Protein AF-A0A7S0MWR4-F1 (afdb_monomer)

pLDDT: mean 73.79, 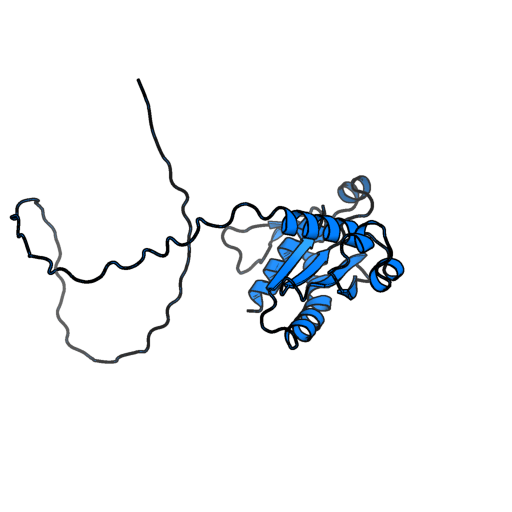std 26.77, range [24.2, 98.56]

InterPro domains:
  IPR002921 Fungal lipase-type domain [PF01764] (129-216)
  IPR029058 Alpha/Beta hydrolase fold [G3DSA:3.40.50.1820] (62-217)
  IPR029058 Alpha/Beta hydrolase fold [SSF53474] (62-215)
  IPR051299 Alpha/beta hydrolase lipase/esterase [PTHR46640] (68-217)

Foldseek 3Di:
DDDDDDDDDDDDDDDDDDDDDDDDDDDDDDDDDDDDDDDDDDDDDDDDDDDDDDPPPPVPPDDDDPDPVVVVLQVLQQVCQQDDPVCQQVLPDPSSVVVVQKDWDDKDAQPPLRWIWTWIDRVVQLAIEIETHDDPDPVVCVVPFQQDWDFLDPPDDPPRDTDRPSLLVSLVSVLVVCVVVVVVVCVVRVRHYYHFHHPDSRRSSSVSNVVVVVVVD

Secondary structure (DSSP, 8-state):
-----------------------------------------------PPPP--------PPPS----HHHHHHHHHHHHHTTS-HHHHHTT-STTTGGGTT-EEEEEEE-TTT--EEEEEEETTTTEEEEEE---S-HHHHHHHS---EEES-TTT-TT--EEEHHHHHHHHHHHHHHHHHHHHHHHT-TTPEEEEEESTHHHHHHHHHHHHHHH--

Mean predicted aligned error: 15.45 Å

Structure (mmCIF, N/CA/C/O backbone):
data_AF-A0A7S0MWR4-F1
#
_entry.id   AF-A0A7S0MWR4-F1
#
loop_
_atom_site.group_PDB
_atom_site.id
_atom_site.type_symbol
_atom_site.label_atom_id
_atom_site.label_alt_id
_atom_site.label_comp_id
_atom_site.label_asym_id
_atom_site.label_entity_id
_atom_site.label_seq_id
_atom_site.pdbx_PDB_ins_code
_atom_site.Cartn_x
_atom_site.Cartn_y
_atom_site.Cartn_z
_atom_site.occupancy
_atom_site.B_iso_or_equiv
_atom_site.auth_seq_id
_atom_site.auth_comp_id
_atom_site.auth_asym_id
_atom_site.auth_atom_id
_atom_site.pdbx_PDB_model_num
ATOM 1 N N . MET A 1 1 ? -6.848 50.640 -12.598 1.00 38.19 1 MET A N 1
ATOM 2 C CA . MET A 1 1 ? -7.366 49.863 -13.743 1.00 38.19 1 MET A CA 1
ATOM 3 C C . MET A 1 1 ? -7.236 48.383 -13.418 1.00 38.19 1 MET A C 1
ATOM 5 O O . MET A 1 1 ? -6.107 47.946 -13.236 1.00 38.19 1 MET A O 1
ATOM 9 N N . PRO A 1 2 ? -8.342 47.640 -13.260 1.00 38.41 2 PRO A N 1
ATOM 10 C CA . PRO A 1 2 ? -8.316 46.192 -13.095 1.00 38.41 2 PRO A CA 1
ATOM 11 C C . PRO A 1 2 ? -8.453 45.498 -14.461 1.00 38.41 2 PRO A C 1
ATOM 13 O O . PRO A 1 2 ? -9.210 45.964 -15.312 1.00 38.41 2 PRO A O 1
ATOM 16 N N . LEU A 1 3 ? -7.768 44.371 -14.659 1.00 33.72 3 LEU A N 1
ATOM 17 C CA . LEU A 1 3 ? -8.111 43.402 -15.701 1.00 33.72 3 LEU A CA 1
ATOM 18 C C . LEU A 1 3 ? -8.331 42.036 -15.047 1.00 33.72 3 LEU A C 1
ATOM 20 O O . LEU A 1 3 ? -7.436 41.477 -14.418 1.00 33.72 3 LEU A O 1
ATOM 24 N N . ALA A 1 4 ? -9.556 41.544 -15.194 1.00 32.78 4 ALA A N 1
ATOM 25 C CA . ALA A 1 4 ? -9.974 40.177 -14.931 1.00 32.78 4 ALA A CA 1
ATOM 26 C C . ALA A 1 4 ? -9.820 39.325 -16.203 1.00 32.78 4 ALA A C 1
ATOM 28 O O . ALA A 1 4 ? -9.857 39.888 -17.293 1.00 32.78 4 ALA A O 1
ATOM 29 N N . MET A 1 5 ? -9.694 38.002 -16.029 1.00 32.91 5 MET A N 1
ATOM 30 C CA . MET A 1 5 ? -10.156 36.862 -16.865 1.00 32.91 5 MET A CA 1
ATOM 31 C C . MET A 1 5 ? -9.414 35.625 -16.301 1.00 32.91 5 MET A C 1
ATOM 33 O O . MET A 1 5 ? -8.196 35.566 -16.389 1.00 32.91 5 MET A O 1
ATOM 37 N N . ALA A 1 6 ? -9.982 34.707 -15.512 1.00 32.75 6 ALA A N 1
ATOM 38 C CA . ALA A 1 6 ? -11.118 33.804 -15.724 1.00 32.75 6 ALA A CA 1
ATOM 39 C C . ALA A 1 6 ? -10.950 32.876 -16.947 1.00 32.75 6 ALA A C 1
ATOM 41 O O . ALA A 1 6 ? -11.315 33.232 -18.062 1.00 32.75 6 ALA A O 1
ATOM 42 N N . GLY A 1 7 ? -10.458 31.655 -16.707 1.00 29.70 7 GLY A N 1
ATOM 43 C CA . GLY A 1 7 ? -10.471 30.525 -17.641 1.00 29.70 7 GLY A CA 1
ATOM 44 C C . GLY A 1 7 ? -10.681 29.229 -16.856 1.00 29.70 7 GLY A C 1
ATOM 45 O O . GLY A 1 7 ? -9.954 28.952 -15.910 1.00 29.70 7 GLY A O 1
ATOM 46 N N . ARG A 1 8 ? -11.758 28.514 -17.181 1.00 31.34 8 ARG A N 1
ATOM 47 C CA . ARG A 1 8 ? -12.419 27.477 -16.375 1.00 31.34 8 ARG A CA 1
ATOM 48 C C . ARG A 1 8 ? -11.743 26.108 -16.491 1.00 31.34 8 ARG A C 1
ATOM 50 O O . ARG A 1 8 ? -11.358 25.704 -17.583 1.00 31.34 8 ARG A O 1
ATOM 57 N N . ALA A 1 9 ? -11.720 25.375 -15.379 1.00 29.59 9 ALA A N 1
ATOM 58 C CA . ALA A 1 9 ? -11.478 23.938 -15.345 1.00 29.59 9 ALA A CA 1
ATOM 59 C C . ALA A 1 9 ? -12.667 23.185 -15.969 1.00 29.59 9 ALA A C 1
ATOM 61 O O . ALA A 1 9 ? -13.822 23.4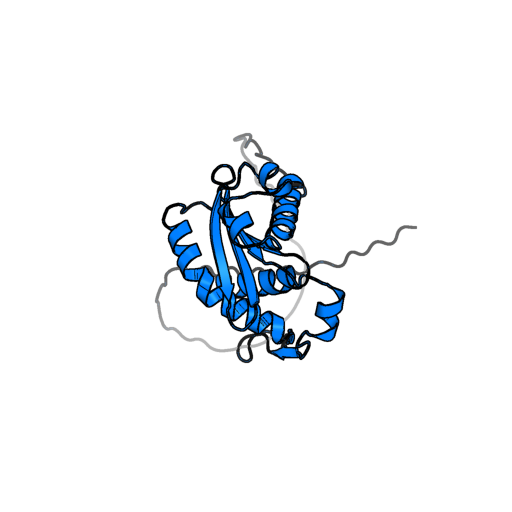56 -15.634 1.00 29.59 9 ALA A O 1
ATOM 62 N N . ALA A 1 10 ? -12.379 22.255 -16.877 1.00 29.16 10 ALA A N 1
ATOM 63 C CA . ALA A 1 10 ? -13.345 21.301 -17.400 1.00 29.16 10 ALA A CA 1
ATOM 64 C C . ALA A 1 10 ? -13.263 20.020 -16.563 1.00 29.16 10 ALA A C 1
ATOM 66 O O . ALA A 1 10 ? -12.306 19.260 -16.666 1.00 29.16 10 ALA A O 1
ATOM 67 N N . THR A 1 11 ? -14.263 19.790 -15.719 1.00 29.27 11 THR A N 1
ATOM 68 C CA . THR A 1 11 ? -14.534 18.488 -15.110 1.00 29.27 11 THR A CA 1
ATOM 69 C C . THR A 1 11 ? -15.420 17.693 -16.066 1.00 29.27 11 THR A C 1
ATOM 71 O O . THR A 1 11 ? -16.556 18.075 -16.340 1.00 29.27 11 THR A O 1
ATOM 74 N N . CYS A 1 12 ? -14.898 16.591 -16.603 1.00 24.20 12 CYS A N 1
ATOM 75 C CA . CYS A 1 12 ? -15.703 15.607 -17.316 1.00 24.20 12 CYS A CA 1
ATOM 76 C C . CYS A 1 12 ? -16.203 14.586 -16.287 1.00 24.20 12 CYS A C 1
ATOM 78 O O . CYS A 1 12 ? -15.448 13.724 -15.853 1.00 24.20 12 CYS A O 1
ATOM 80 N N . ALA A 1 13 ? -17.456 14.721 -15.856 1.00 28.80 13 ALA A N 1
ATOM 81 C CA . ALA A 1 13 ? -18.163 13.688 -15.109 1.00 28.80 13 ALA A CA 1
ATOM 82 C C . ALA A 1 13 ? -19.129 13.003 -16.081 1.00 28.80 13 ALA A C 1
ATOM 84 O O . ALA A 1 13 ? -20.136 13.589 -16.482 1.00 28.80 13 ALA A O 1
ATOM 85 N N . HIS A 1 14 ? -18.803 11.781 -16.501 1.00 28.00 14 HIS A N 1
ATOM 86 C CA . HIS A 1 14 ? -19.732 10.929 -17.236 1.00 28.00 14 HIS A CA 1
ATOM 87 C C . HIS A 1 14 ? -20.636 10.221 -16.223 1.00 28.00 14 HIS A C 1
ATOM 89 O O . HIS A 1 14 ? -20.240 9.253 -15.584 1.00 28.00 14 HIS A O 1
ATOM 95 N N . ALA A 1 15 ? -21.853 10.734 -16.052 1.00 30.00 15 ALA A N 1
ATOM 96 C CA . ALA A 1 15 ? -22.911 10.058 -15.316 1.00 30.00 15 ALA A CA 1
ATOM 97 C C . ALA A 1 15 ? -23.734 9.212 -16.298 1.00 30.00 15 ALA A C 1
ATOM 99 O O . ALA A 1 15 ? -24.506 9.754 -17.091 1.00 30.00 15 ALA A O 1
ATOM 100 N N . TYR A 1 16 ? -23.594 7.887 -16.243 1.00 25.83 16 TYR A N 1
ATOM 101 C CA . TYR A 1 16 ? -24.537 6.978 -16.890 1.00 25.83 16 TYR A CA 1
ATOM 102 C C . TYR A 1 16 ? -25.768 6.817 -15.994 1.00 25.83 16 TYR A C 1
ATOM 104 O O . TYR A 1 16 ? -25.690 6.285 -14.890 1.00 25.83 16 TYR A O 1
ATOM 112 N N . ARG A 1 17 ? -26.925 7.278 -16.478 1.00 28.59 17 ARG A N 1
ATOM 113 C CA . ARG A 1 17 ? -28.233 6.994 -15.880 1.00 28.59 17 ARG A CA 1
ATOM 114 C C . ARG A 1 17 ? -29.022 6.134 -16.861 1.00 28.59 17 ARG A C 1
ATOM 116 O O . ARG A 1 17 ? -29.520 6.640 -17.862 1.00 28.59 17 ARG A O 1
ATOM 123 N N . LEU A 1 18 ? -29.117 4.837 -16.581 1.00 31.58 18 LEU A N 1
ATOM 124 C CA . LEU A 1 18 ? -30.010 3.926 -17.297 1.00 31.58 18 LEU A CA 1
ATOM 125 C C . LEU A 1 18 ? -31.447 4.173 -16.816 1.00 31.58 18 LEU A C 1
ATOM 127 O O . LEU A 1 18 ? -31.745 4.034 -15.631 1.00 31.58 18 LEU A O 1
ATOM 131 N N . GLY A 1 19 ? -32.325 4.583 -17.731 1.00 34.91 19 GLY A N 1
ATOM 132 C CA . GLY A 1 19 ? -33.773 4.652 -17.519 1.00 34.91 19 GLY A CA 1
ATOM 133 C C . GLY A 1 19 ? -34.484 3.512 -18.262 1.00 34.91 19 GLY A C 1
ATOM 134 O O . GLY A 1 19 ? -33.988 3.082 -19.305 1.00 34.91 19 GLY A O 1
ATOM 135 N N . PRO A 1 20 ? -35.623 3.002 -17.754 1.00 36.75 20 PRO A N 1
ATOM 136 C CA . PRO A 1 20 ? -36.326 1.875 -18.356 1.00 36.75 20 PRO A CA 1
ATOM 137 C C . PRO A 1 20 ? -37.080 2.286 -19.627 1.00 36.75 20 PRO A C 1
ATOM 139 O O . PRO A 1 20 ? -37.570 3.408 -19.755 1.00 36.75 20 PRO A O 1
ATOM 142 N N . GLY A 1 21 ? -37.146 1.350 -20.574 1.00 31.34 21 GLY A N 1
ATOM 143 C CA . GLY A 1 21 ? -37.669 1.563 -21.917 1.00 31.34 21 GLY A CA 1
ATOM 144 C C . GLY A 1 21 ? -39.172 1.818 -22.011 1.00 31.34 21 GLY A C 1
ATOM 145 O O . GLY A 1 21 ? -39.964 1.368 -21.187 1.00 31.34 21 GLY A O 1
ATOM 146 N N . VAL A 1 22 ? -39.549 2.476 -23.108 1.00 30.17 22 VAL A N 1
ATOM 147 C CA . VAL A 1 22 ? -40.907 2.505 -23.658 1.00 30.17 22 VAL A CA 1
ATOM 148 C C . VAL A 1 22 ? -40.791 2.392 -25.182 1.00 30.17 22 VAL A C 1
ATOM 150 O O . VAL A 1 22 ? -40.093 3.175 -25.822 1.00 30.17 22 VAL A O 1
ATOM 153 N N . ARG A 1 23 ? -41.446 1.372 -25.749 1.00 28.30 23 ARG A N 1
ATOM 154 C CA . ARG A 1 23 ? -41.743 1.223 -27.184 1.00 28.30 23 ARG A CA 1
ATOM 155 C C . ARG A 1 23 ? -42.970 2.061 -27.539 1.00 28.30 23 ARG A C 1
ATOM 157 O O . ARG A 1 23 ? -43.883 2.098 -26.720 1.00 28.30 23 ARG A O 1
ATOM 164 N N . THR A 1 24 ? -42.998 2.614 -28.756 1.00 30.98 24 THR A N 1
ATOM 165 C CA . THR A 1 24 ? -44.154 2.965 -29.634 1.00 30.98 24 THR A CA 1
ATOM 166 C C . THR A 1 24 ? -43.583 3.898 -30.727 1.00 30.98 24 THR A C 1
ATOM 168 O O . THR A 1 24 ? -42.959 4.900 -30.400 1.00 30.98 24 THR A O 1
ATOM 171 N N . ASP A 1 25 ? -43.314 3.442 -31.958 1.00 29.59 25 ASP A N 1
ATOM 172 C CA . ASP A 1 25 ? -44.172 3.097 -33.112 1.00 29.59 25 ASP A CA 1
ATOM 173 C C . ASP A 1 25 ? -44.265 4.208 -34.190 1.00 29.59 25 ASP A C 1
ATOM 175 O O . ASP A 1 25 ? -43.843 5.348 -34.017 1.00 29.59 25 ASP A O 1
ATOM 179 N N . ASN A 1 26 ? -44.591 3.750 -35.401 1.00 29.70 26 ASN A N 1
ATOM 180 C CA . ASN A 1 26 ? -44.242 4.295 -36.716 1.00 29.70 26 ASN A CA 1
ATOM 181 C C . ASN A 1 26 ? -45.247 5.358 -37.200 1.00 29.70 26 ASN A C 1
ATOM 183 O O . ASN A 1 26 ? -46.421 5.041 -37.370 1.00 29.70 26 ASN A O 1
ATOM 187 N N . SER A 1 27 ? -44.783 6.546 -37.600 1.00 34.97 27 SER A N 1
ATOM 188 C CA . SER A 1 27 ? -45.456 7.355 -38.633 1.00 34.97 27 SER A CA 1
ATOM 189 C C . SER A 1 27 ? -44.494 8.390 -39.217 1.00 34.97 27 SER A C 1
ATOM 191 O O . SER A 1 27 ? -43.995 9.258 -38.502 1.00 34.97 27 SER A O 1
ATOM 193 N N . GLY A 1 28 ? -44.205 8.274 -40.514 1.00 29.11 28 GLY A N 1
ATOM 194 C CA . GLY A 1 28 ? -43.264 9.139 -41.218 1.00 29.11 28 GLY A CA 1
ATOM 195 C C . GLY A 1 28 ? -43.783 10.552 -41.480 1.00 29.11 28 GLY A C 1
ATOM 196 O O . GLY A 1 28 ? -44.982 10.759 -41.617 1.00 29.11 28 GLY A O 1
ATOM 197 N N . LEU A 1 29 ? -42.855 11.502 -41.621 1.00 31.27 29 LEU A N 1
ATOM 198 C CA . LEU A 1 29 ? -42.968 12.662 -42.511 1.00 31.27 29 LEU A CA 1
ATOM 199 C C . LEU A 1 29 ? -41.602 13.354 -42.669 1.00 31.27 29 LEU A C 1
ATOM 201 O O . LEU A 1 29 ? -40.750 13.348 -41.785 1.00 31.27 29 LEU A O 1
ATOM 205 N N . THR A 1 30 ? -41.388 13.867 -43.874 1.00 30.28 30 THR A N 1
ATOM 206 C CA . THR A 1 30 ? -40.123 14.205 -44.539 1.00 30.28 30 THR A CA 1
ATOM 207 C C . THR A 1 30 ? -39.560 15.609 -44.255 1.00 30.28 30 THR A C 1
ATOM 209 O O . THR A 1 30 ? -40.300 16.538 -43.960 1.00 30.28 30 THR A O 1
ATOM 212 N N . ARG A 1 31 ? -38.231 15.731 -44.450 1.00 32.78 31 ARG A N 1
ATOM 213 C CA . ARG A 1 31 ? -37.370 16.914 -44.730 1.00 32.78 31 ARG A CA 1
ATOM 214 C C . ARG A 1 31 ? -38.052 18.276 -44.973 1.00 32.78 31 ARG A C 1
ATOM 216 O O . ARG A 1 31 ? -38.835 18.374 -45.905 1.00 32.78 31 ARG A O 1
ATOM 223 N N . THR A 1 32 ? -37.498 19.340 -44.364 1.00 31.02 32 THR A N 1
ATOM 224 C CA . THR A 1 32 ? -36.985 20.540 -45.081 1.00 31.02 32 THR A CA 1
ATOM 225 C C . THR A 1 32 ? -36.144 21.470 -44.192 1.00 31.02 32 THR A C 1
ATOM 227 O O . THR A 1 32 ? -36.310 21.542 -42.981 1.00 31.02 32 THR A O 1
ATOM 230 N N . HIS A 1 33 ? -35.213 22.149 -44.860 1.00 29.09 33 HIS A N 1
ATOM 231 C CA . HIS A 1 33 ? -34.163 23.054 -44.399 1.00 29.09 33 HIS A CA 1
ATOM 232 C C . HIS A 1 33 ? -34.638 24.448 -43.918 1.00 29.09 33 HIS A C 1
ATOM 234 O O . HIS A 1 33 ? -35.661 24.955 -44.359 1.00 29.09 33 HIS A O 1
ATOM 240 N N . LEU A 1 34 ? -33.713 25.111 -43.205 1.00 31.31 34 LEU A N 1
ATOM 241 C CA . LEU A 1 34 ? -33.389 26.553 -43.224 1.00 31.31 34 LEU A CA 1
ATOM 242 C C . LEU A 1 34 ? -34.197 27.556 -42.366 1.00 31.31 34 LEU A C 1
ATOM 244 O O . LEU A 1 34 ? -35.225 28.089 -42.758 1.00 31.31 34 LEU A O 1
ATOM 248 N N . ALA A 1 35 ? -33.566 27.908 -41.239 1.00 29.23 35 ALA A N 1
ATOM 249 C CA . ALA A 1 35 ? -33.163 29.253 -40.796 1.00 29.23 35 ALA A CA 1
ATOM 250 C C . ALA A 1 35 ? -34.077 30.471 -41.064 1.00 29.23 35 ALA A C 1
ATOM 252 O O . ALA A 1 35 ? -34.275 30.861 -42.211 1.00 29.23 35 ALA A O 1
ATOM 253 N N . LYS A 1 36 ? -34.368 31.236 -39.995 1.00 31.62 36 LYS A N 1
ATOM 254 C CA . LYS A 1 36 ? -33.780 32.576 -39.729 1.00 31.62 36 LYS A CA 1
ATOM 255 C C . LYS A 1 36 ? -34.473 33.309 -38.561 1.00 31.62 36 LYS A C 1
ATOM 257 O O . LYS A 1 36 ? -35.659 33.584 -38.611 1.00 31.62 36 LYS A O 1
ATOM 262 N N . ASN A 1 37 ? -33.632 33.742 -37.618 1.00 29.41 37 ASN A N 1
ATOM 263 C CA . ASN A 1 37 ? -33.548 35.085 -37.023 1.00 29.41 37 ASN A CA 1
ATOM 264 C C . ASN A 1 37 ? -34.661 35.715 -36.151 1.00 29.41 37 ASN A C 1
ATOM 266 O O . ASN A 1 37 ? -35.815 35.831 -36.535 1.00 29.41 37 ASN A O 1
ATOM 270 N N . LYS A 1 38 ? -34.128 36.383 -35.108 1.00 33.66 38 LYS A N 1
ATOM 271 C CA . LYS A 1 38 ? -34.553 37.633 -34.434 1.00 33.66 38 LYS A CA 1
ATOM 272 C C . LYS A 1 38 ? -35.469 37.541 -33.200 1.00 33.66 38 LYS A C 1
ATOM 274 O O . LYS A 1 38 ? -36.683 37.626 -33.272 1.00 33.66 38 LYS A O 1
ATOM 279 N N . LEU A 1 39 ? -34.793 37.432 -32.051 1.00 29.33 39 LEU A N 1
ATOM 280 C CA . LEU A 1 39 ? -34.650 38.452 -30.991 1.00 29.33 39 LEU A CA 1
ATOM 281 C C . LEU A 1 39 ? -35.851 39.357 -30.620 1.00 29.33 39 LEU A C 1
ATOM 283 O O . LEU A 1 39 ? -36.289 40.193 -31.400 1.00 29.33 39 LEU A O 1
ATOM 287 N N . PHE A 1 40 ? -36.160 39.264 -29.317 1.00 29.61 40 PHE A N 1
ATOM 288 C CA . PHE A 1 40 ? -36.734 40.230 -28.364 1.00 29.61 40 PHE A CA 1
ATOM 289 C C . PHE A 1 40 ? -38.187 40.707 -28.507 1.00 29.61 40 PHE A C 1
ATOM 291 O O . PHE A 1 40 ? -38.508 41.587 -29.294 1.00 29.61 40 PHE A O 1
ATOM 298 N N . SER A 1 41 ? -39.024 40.253 -27.564 1.00 30.78 41 SER A N 1
ATOM 299 C CA . SER A 1 41 ? -39.585 41.090 -26.478 1.00 30.78 41 SER A CA 1
ATOM 300 C C . SER A 1 41 ? -40.878 40.466 -25.940 1.00 30.78 41 SER A C 1
ATOM 302 O O . SER A 1 41 ? -41.890 40.463 -26.637 1.00 30.78 41 SER A O 1
ATOM 304 N N . ARG A 1 42 ? -40.874 39.957 -24.699 1.00 33.88 42 ARG A N 1
ATOM 305 C CA . ARG A 1 42 ? -42.091 39.691 -23.903 1.00 33.88 42 ARG A CA 1
ATOM 306 C C . ARG A 1 42 ? -41.758 39.892 -22.422 1.00 33.88 42 ARG A C 1
ATOM 308 O O . ARG A 1 42 ? -40.881 39.224 -21.897 1.00 33.88 42 ARG A O 1
ATOM 315 N N . ARG A 1 43 ? -42.259 40.989 -21.848 1.00 36.88 43 ARG A N 1
ATOM 316 C CA . ARG A 1 43 ? -43.442 41.050 -20.965 1.00 36.88 43 ARG A CA 1
ATOM 317 C C . ARG A 1 43 ? -43.187 40.410 -19.602 1.00 36.88 43 ARG A C 1
ATOM 319 O O . ARG A 1 43 ? -43.145 39.192 -19.475 1.00 36.88 43 ARG A O 1
ATOM 326 N N . GLU A 1 44 ? -43.082 41.278 -18.600 1.00 38.09 44 GLU A N 1
ATOM 327 C CA . GLU A 1 44 ? -43.203 40.934 -17.189 1.00 38.09 44 GLU A CA 1
ATOM 328 C C . GLU A 1 44 ? -44.520 40.188 -16.932 1.00 38.09 44 GLU A C 1
ATOM 330 O O . GLU A 1 44 ? -45.598 40.645 -17.315 1.00 38.09 44 GLU A O 1
ATOM 335 N N . LEU A 1 45 ? -44.426 39.051 -16.250 1.00 33.22 45 LEU A N 1
ATOM 336 C CA . LEU A 1 45 ? -45.553 38.354 -15.642 1.00 33.22 45 LEU A CA 1
ATOM 337 C C . LEU A 1 45 ? -45.154 38.040 -14.201 1.00 33.22 45 LEU A C 1
ATOM 339 O O . LEU A 1 45 ? -44.421 37.093 -13.925 1.00 33.22 45 LEU A O 1
ATOM 343 N N . LYS A 1 46 ? -45.619 38.891 -13.281 1.00 33.53 46 LYS A N 1
ATOM 344 C CA . LYS A 1 46 ? -45.615 38.617 -11.843 1.00 33.53 46 LYS A CA 1
ATOM 345 C C . LYS A 1 46 ? -46.571 37.457 -11.577 1.00 33.53 46 LYS A C 1
ATOM 347 O O . LYS A 1 46 ? -47.776 37.603 -11.766 1.00 33.53 46 LYS A O 1
ATOM 352 N N . VAL A 1 47 ? -46.041 36.341 -11.089 1.00 36.59 47 VAL A N 1
ATOM 353 C CA . VAL A 1 47 ? -46.828 35.290 -10.436 1.00 36.59 47 VAL A CA 1
ATOM 354 C C . VAL A 1 47 ? -46.508 35.332 -8.947 1.00 36.59 47 VAL A C 1
ATOM 356 O O . VAL A 1 47 ? -45.348 35.301 -8.540 1.00 36.59 47 VAL A O 1
ATOM 359 N N . ALA A 1 48 ? -47.561 35.482 -8.149 1.00 34.88 48 ALA A N 1
ATOM 360 C CA . ALA A 1 48 ? -47.520 35.547 -6.699 1.00 34.88 48 ALA A CA 1
ATOM 361 C C . ALA A 1 48 ? -47.035 34.218 -6.099 1.00 34.88 48 ALA A C 1
ATOM 363 O O . ALA A 1 48 ? -47.567 33.158 -6.425 1.00 34.88 48 ALA A O 1
ATOM 364 N N . CYS A 1 49 ? -46.062 34.283 -5.188 1.00 30.62 49 CYS A N 1
ATOM 365 C CA . CYS A 1 49 ? -45.650 33.142 -4.377 1.00 30.62 49 CYS A CA 1
ATOM 366 C C . CYS A 1 49 ? -46.249 33.277 -2.969 1.00 30.62 49 CYS A C 1
ATOM 368 O O . CYS A 1 49 ? -45.991 34.244 -2.250 1.00 30.62 49 CYS A O 1
ATOM 370 N N . SER A 1 50 ? -47.094 32.311 -2.620 1.00 40.81 50 SER A N 1
ATOM 371 C CA . SER A 1 50 ? -47.696 32.103 -1.303 1.00 40.81 50 SER A CA 1
ATOM 372 C C . SER A 1 50 ? -46.626 31.828 -0.236 1.00 40.81 50 SER A C 1
ATOM 374 O O . SER A 1 50 ? -45.662 31.103 -0.479 1.00 40.81 50 SER A O 1
ATOM 376 N N . ARG A 1 51 ? -46.805 32.384 0.971 1.00 49.06 51 ARG A N 1
ATOM 377 C CA . ARG A 1 51 ? -45.976 32.087 2.152 1.00 49.06 51 ARG A CA 1
ATOM 378 C C . ARG A 1 51 ? -46.072 30.602 2.496 1.00 49.06 51 ARG A C 1
ATOM 380 O O . ARG A 1 51 ? -47.139 30.146 2.898 1.00 49.06 51 ARG A O 1
ATOM 387 N N . SER A 1 52 ? -44.960 29.870 2.448 1.00 40.56 52 SER A N 1
ATOM 388 C CA . SER A 1 52 ? -44.815 28.589 3.153 1.00 40.56 52 SER A CA 1
ATOM 389 C C . SER A 1 52 ? -43.355 28.165 3.296 1.00 40.56 52 SER A C 1
ATOM 391 O O . SER A 1 52 ? -42.649 28.024 2.307 1.00 40.56 52 SER A O 1
ATOM 393 N N . ARG A 1 53 ? -43.000 27.862 4.552 1.00 41.78 53 ARG A N 1
ATOM 394 C CA . ARG A 1 53 ? -41.815 27.145 5.047 1.00 41.78 53 ARG A CA 1
ATOM 395 C C . ARG A 1 53 ? -40.460 27.821 4.830 1.00 41.78 53 ARG A C 1
ATOM 397 O O . ARG A 1 53 ? -39.871 27.773 3.759 1.00 41.78 53 ARG A O 1
ATOM 404 N N . VAL A 1 54 ? -39.922 28.333 5.939 1.00 43.50 54 VAL A N 1
ATOM 405 C CA . VAL A 1 54 ? -38.477 28.372 6.178 1.00 43.50 54 VAL A CA 1
ATOM 406 C C . VAL A 1 54 ? -37.975 26.938 6.008 1.00 43.50 54 VAL A C 1
ATOM 408 O O . VAL A 1 54 ? -38.106 26.114 6.910 1.00 43.50 54 VAL A O 1
ATOM 411 N N . PHE A 1 55 ? -37.477 26.611 4.820 1.00 40.62 55 PHE A N 1
ATOM 412 C CA . PHE A 1 55 ? -36.542 25.510 4.688 1.00 40.62 55 PHE A CA 1
ATOM 413 C C . PHE A 1 55 ? -35.307 25.967 5.452 1.00 40.62 55 PHE A C 1
ATOM 415 O O . PHE A 1 55 ? -34.687 26.966 5.084 1.00 40.62 55 PHE A O 1
ATOM 422 N N . SER A 1 56 ? -35.003 25.283 6.556 1.00 43.53 56 SER A N 1
ATOM 423 C CA . SER A 1 56 ? -33.655 25.309 7.101 1.00 43.53 56 SER A CA 1
ATOM 424 C C . SER A 1 56 ? -32.748 24.938 5.936 1.00 43.53 56 SER A C 1
ATOM 426 O O . SER A 1 56 ? -32.770 23.808 5.446 1.00 43.53 56 SER A O 1
ATOM 428 N N . SER A 1 57 ? -32.036 25.930 5.412 1.00 41.69 57 SER A N 1
ATOM 429 C CA . SER A 1 57 ? -30.861 25.678 4.612 1.00 41.69 57 SER A CA 1
ATOM 430 C C . SER A 1 57 ? -29.901 24.974 5.557 1.00 41.69 57 SER A C 1
ATOM 432 O O . SER A 1 57 ? -29.160 25.625 6.294 1.00 41.69 57 SER A O 1
ATOM 434 N N . GLY A 1 58 ? -29.947 23.643 5.560 1.00 44.88 58 GLY A N 1
ATOM 435 C CA . GLY A 1 58 ? -28.755 22.856 5.791 1.00 44.88 58 GLY A CA 1
ATOM 436 C C . GLY A 1 58 ? -27.778 23.317 4.727 1.00 44.88 58 GLY A C 1
ATOM 437 O O . GLY A 1 58 ? -27.800 22.836 3.598 1.00 44.88 58 GLY A O 1
ATOM 438 N N . VAL A 1 59 ? -27.025 24.364 5.055 1.00 44.59 59 VAL A N 1
ATOM 439 C CA . VAL A 1 59 ? -25.821 24.721 4.334 1.00 44.59 59 VAL A CA 1
ATOM 440 C C . VAL A 1 59 ? -24.973 23.473 4.484 1.00 44.59 59 VAL A C 1
ATOM 442 O O . VAL A 1 59 ? -24.485 23.192 5.575 1.00 44.59 59 VAL A O 1
ATOM 445 N N . SER A 1 60 ? -24.920 22.660 3.429 1.00 54.38 60 SER A N 1
ATOM 446 C CA . SER A 1 60 ? -23.922 21.610 3.315 1.00 54.38 60 SER A CA 1
ATOM 447 C C . SER A 1 60 ? -22.595 22.278 3.624 1.00 54.38 60 SER A C 1
ATOM 449 O O . SER A 1 60 ? -22.259 23.272 2.967 1.00 54.38 60 SER A O 1
ATOM 451 N N . GLU A 1 61 ? -21.910 21.801 4.660 1.00 52.59 61 GLU A N 1
ATOM 452 C CA . GLU A 1 61 ? -20.584 22.293 4.996 1.00 52.59 61 GLU A CA 1
ATOM 453 C C . GLU A 1 61 ? -19.743 22.363 3.712 1.00 52.59 61 GLU A C 1
ATOM 455 O O . GLU A 1 61 ? -19.884 21.500 2.833 1.00 52.59 61 GLU A O 1
ATOM 460 N N . PRO A 1 62 ? -18.935 23.422 3.532 1.00 58.00 62 PRO A N 1
ATOM 461 C CA . PRO A 1 62 ? -18.052 23.507 2.378 1.00 58.00 62 PRO A CA 1
ATOM 462 C C . PRO A 1 62 ? -17.213 22.220 2.284 1.00 58.00 62 PRO A C 1
ATOM 464 O O . PRO A 1 62 ? -16.919 21.628 3.325 1.00 58.00 62 PRO A O 1
ATOM 467 N N . PRO A 1 63 ? -16.835 21.776 1.067 1.00 61.50 63 PRO A N 1
ATOM 468 C CA . PRO A 1 63 ? -16.051 20.558 0.882 1.00 61.50 63 PRO A CA 1
ATOM 469 C C . PRO A 1 63 ? -14.883 20.561 1.864 1.00 61.50 63 PRO A C 1
ATOM 471 O O . PRO A 1 63 ? -14.173 21.566 1.967 1.00 61.50 63 PRO A O 1
ATOM 474 N N . SER A 1 64 ? -14.774 19.472 2.628 1.00 64.19 64 SER A N 1
ATOM 475 C CA . SER A 1 64 ? -13.888 19.355 3.781 1.00 64.19 64 SER A CA 1
ATOM 476 C C . SER A 1 64 ? -12.512 19.930 3.467 1.00 64.19 64 SER A C 1
ATOM 478 O O . SER A 1 64 ? -11.899 19.586 2.451 1.00 64.19 64 SER A O 1
ATOM 480 N N . ALA A 1 65 ? -12.021 20.793 4.354 1.00 82.56 65 ALA A N 1
ATOM 481 C CA . ALA A 1 65 ? -10.623 21.190 4.377 1.00 82.56 65 ALA A CA 1
ATOM 482 C C . ALA A 1 65 ? -9.703 19.954 4.270 1.00 82.56 65 ALA A C 1
ATOM 484 O O . ALA A 1 65 ? -10.103 18.844 4.617 1.00 82.56 65 ALA A O 1
ATOM 485 N N . PHE A 1 66 ? -8.472 20.145 3.787 1.00 87.69 66 PHE A N 1
ATOM 486 C CA . PHE A 1 66 ? -7.469 19.078 3.716 1.00 87.69 66 PHE A CA 1
ATOM 487 C C . PHE A 1 66 ? -7.379 18.318 5.048 1.00 87.69 66 PHE A C 1
ATOM 489 O O . PHE A 1 66 ? -7.111 18.920 6.091 1.00 87.69 66 PHE A O 1
ATOM 496 N N . ASP A 1 67 ? -7.601 17.004 5.006 1.00 92.50 67 ASP A N 1
ATOM 497 C CA . ASP A 1 67 ? -7.527 16.151 6.188 1.00 92.50 67 ASP A CA 1
ATOM 498 C C . ASP A 1 67 ? -6.059 15.850 6.520 1.00 92.50 67 ASP A C 1
ATOM 500 O O . ASP A 1 67 ? -5.443 14.903 6.021 1.00 92.50 67 ASP A O 1
ATOM 504 N N . TYR A 1 68 ? -5.482 16.700 7.369 1.00 93.62 68 TYR A N 1
ATOM 505 C CA . TYR A 1 68 ? -4.106 16.564 7.843 1.00 93.62 68 TYR A CA 1
ATOM 506 C C . TYR A 1 68 ? -3.869 15.257 8.605 1.00 93.62 68 TYR A C 1
ATOM 508 O O . TYR A 1 68 ? -2.760 14.719 8.551 1.00 93.62 68 TYR A O 1
ATOM 516 N N . SER A 1 69 ? -4.878 14.753 9.316 1.00 93.25 69 SER A N 1
ATOM 517 C CA . SER A 1 69 ? -4.761 13.531 10.111 1.00 93.25 69 SER A CA 1
ATOM 518 C C . SER A 1 69 ? -4.656 12.322 9.194 1.00 93.25 69 SER A C 1
ATOM 520 O O . SER A 1 69 ? -3.704 11.549 9.311 1.00 93.25 69 SER A O 1
ATOM 522 N N . LEU A 1 70 ? -5.557 12.217 8.216 1.00 95.38 70 LEU A N 1
ATOM 523 C CA . LEU A 1 70 ? -5.506 11.175 7.196 1.00 95.38 70 LEU A CA 1
ATOM 524 C C . LEU A 1 70 ? -4.201 11.241 6.398 1.00 95.38 70 LEU A C 1
ATOM 526 O O . LEU A 1 70 ? -3.524 10.225 6.235 1.00 95.38 70 LEU A O 1
ATOM 530 N N . ALA A 1 71 ? -3.798 12.435 5.952 1.00 96.19 71 ALA A N 1
ATOM 531 C CA . ALA A 1 71 ? -2.553 12.610 5.208 1.00 96.19 71 ALA A CA 1
ATOM 532 C C . ALA A 1 71 ? -1.324 12.165 6.018 1.00 96.19 71 ALA A C 1
ATOM 534 O O . ALA A 1 71 ? -0.429 11.504 5.486 1.00 96.19 71 ALA A O 1
ATOM 535 N N . LYS A 1 72 ? -1.291 12.474 7.321 1.00 96.19 72 LYS A N 1
ATOM 536 C CA . LYS A 1 72 ? -0.233 12.017 8.227 1.00 96.19 72 LYS A CA 1
ATOM 537 C C . LYS A 1 72 ? -0.253 10.496 8.390 1.00 96.19 72 LYS A C 1
ATOM 539 O O . LYS A 1 72 ? 0.809 9.883 8.310 1.00 96.19 72 LYS A O 1
ATOM 544 N N . THR A 1 73 ? -1.424 9.885 8.571 1.00 97.19 73 THR A N 1
ATOM 545 C CA . THR A 1 73 ? -1.574 8.424 8.663 1.00 97.19 73 THR A CA 1
ATOM 546 C C . THR A 1 73 ? -1.056 7.733 7.406 1.00 97.19 73 THR A C 1
ATOM 548 O O . THR A 1 73 ? -0.193 6.861 7.506 1.00 97.19 73 THR A O 1
ATOM 551 N N . LEU A 1 74 ? -1.489 8.169 6.220 1.00 98.00 74 LEU A N 1
ATOM 552 C CA . LEU A 1 74 ? -1.041 7.597 4.946 1.00 98.00 74 LEU A CA 1
ATOM 553 C C . LEU A 1 74 ? 0.459 7.807 4.716 1.00 98.00 74 LEU A C 1
ATOM 555 O O . LEU A 1 74 ? 1.141 6.893 4.255 1.00 98.00 74 LEU A O 1
ATOM 559 N N . SER A 1 75 ? 1.000 8.967 5.103 1.00 97.44 75 SER A N 1
ATOM 560 C CA . SER A 1 75 ? 2.442 9.218 5.049 1.00 97.44 75 SER A CA 1
ATOM 561 C C . SER A 1 75 ? 3.227 8.288 5.976 1.00 97.44 75 SER A C 1
ATOM 563 O O . SER A 1 75 ? 4.280 7.795 5.576 1.00 97.44 75 SER A O 1
ATOM 565 N N . MET A 1 76 ? 2.749 8.038 7.199 1.00 97.25 76 MET A N 1
ATOM 566 C CA . MET A 1 76 ? 3.411 7.115 8.127 1.00 97.25 76 MET A CA 1
ATOM 567 C C . MET A 1 76 ? 3.296 5.664 7.646 1.00 97.25 76 MET A C 1
ATOM 569 O O . MET A 1 76 ? 4.281 4.934 7.731 1.00 97.25 76 MET A O 1
ATOM 573 N N . CYS A 1 77 ? 2.163 5.269 7.055 1.00 97.88 77 CYS A N 1
ATOM 574 C CA . CYS A 1 77 ? 2.002 3.959 6.417 1.00 97.88 77 CYS A CA 1
ATOM 575 C C . CYS A 1 77 ? 3.000 3.765 5.267 1.00 97.88 77 CYS A C 1
ATOM 577 O O . CYS A 1 77 ? 3.659 2.730 5.195 1.00 97.88 77 CYS A O 1
ATOM 579 N N . SER A 1 78 ? 3.183 4.781 4.414 1.00 97.25 78 SER A N 1
ATOM 580 C CA . SER A 1 78 ? 4.194 4.757 3.349 1.00 97.25 78 SER A CA 1
ATOM 581 C C . SER A 1 78 ? 5.619 4.580 3.885 1.00 97.25 78 SER A C 1
ATOM 583 O O . SER A 1 78 ? 6.431 3.922 3.238 1.00 97.25 78 SER A O 1
ATOM 585 N N . SER A 1 79 ? 5.933 5.133 5.060 1.00 95.19 79 SER A N 1
ATOM 586 C CA . SER A 1 79 ? 7.230 4.931 5.722 1.00 95.19 79 SER A CA 1
ATOM 587 C C . SER A 1 79 ? 7.367 3.523 6.308 1.00 95.19 79 SER A C 1
ATOM 589 O O . SER A 1 79 ? 8.382 2.860 6.100 1.00 95.19 79 SER A O 1
ATOM 591 N N . VAL A 1 80 ? 6.333 3.041 7.001 1.00 95.75 80 VAL A N 1
ATOM 592 C CA . VAL A 1 80 ? 6.296 1.708 7.626 1.00 95.75 80 VAL A CA 1
ATOM 593 C C . VAL A 1 80 ? 6.357 0.588 6.583 1.00 95.75 80 VAL A C 1
ATOM 595 O O . VAL A 1 80 ? 6.935 -0.461 6.852 1.00 95.75 80 VAL A O 1
ATOM 598 N N . ALA A 1 81 ? 5.896 0.828 5.352 1.00 96.12 81 ALA A N 1
ATOM 599 C CA . ALA A 1 81 ? 5.979 -0.142 4.258 1.00 96.12 81 ALA A CA 1
ATOM 600 C C . ALA A 1 81 ? 7.417 -0.594 3.921 1.00 96.12 81 ALA A C 1
ATOM 602 O O . ALA A 1 81 ? 7.600 -1.623 3.278 1.00 96.12 81 ALA A O 1
ATOM 603 N N . TYR A 1 82 ? 8.448 0.139 4.355 1.00 94.19 82 TYR A N 1
ATOM 604 C CA . TYR A 1 82 ? 9.852 -0.242 4.165 1.00 94.19 82 TYR A CA 1
ATOM 605 C C . TYR A 1 82 ? 10.388 -1.245 5.196 1.00 94.19 82 TYR A C 1
ATOM 607 O O . TYR A 1 82 ? 11.479 -1.787 4.988 1.00 94.19 82 TYR A O 1
ATOM 615 N N . LEU A 1 83 ? 9.665 -1.483 6.293 1.00 93.56 83 LEU A N 1
ATOM 616 C CA . LEU A 1 83 ? 10.064 -2.428 7.333 1.00 93.56 83 LEU A CA 1
ATOM 617 C C . LEU A 1 83 ? 10.150 -3.869 6.797 1.00 93.56 83 LEU A C 1
ATOM 619 O O . LEU A 1 83 ? 9.597 -4.214 5.750 1.00 93.56 83 LEU A O 1
ATOM 623 N N . SER A 1 84 ? 10.870 -4.727 7.524 1.00 91.69 84 SER A N 1
ATOM 624 C CA . SER A 1 84 ? 10.878 -6.163 7.238 1.00 91.69 84 SER A CA 1
ATOM 625 C C . SER A 1 84 ? 9.513 -6.783 7.534 1.00 91.69 84 SER A C 1
ATOM 627 O O . SER A 1 84 ? 8.766 -6.284 8.376 1.00 91.69 84 SER A O 1
ATOM 629 N N . GLU A 1 85 ? 9.219 -7.907 6.881 1.00 90.25 85 GLU A N 1
ATOM 630 C CA . GLU A 1 85 ? 8.007 -8.695 7.127 1.00 90.25 85 GLU A CA 1
ATOM 631 C C . GLU A 1 85 ? 7.808 -8.990 8.617 1.00 90.25 85 GLU A C 1
ATOM 633 O O . GLU A 1 85 ? 6.742 -8.720 9.159 1.00 90.25 85 GLU A O 1
ATOM 638 N N . GLU A 1 86 ? 8.857 -9.451 9.305 1.00 91.50 86 GLU A N 1
ATOM 639 C CA . GLU A 1 86 ? 8.797 -9.740 10.740 1.00 91.50 86 GLU A CA 1
ATOM 640 C C . GLU A 1 86 ? 8.329 -8.525 11.551 1.00 91.50 86 GLU A C 1
ATOM 642 O O . GLU A 1 86 ? 7.469 -8.649 12.424 1.00 91.50 86 GLU A O 1
ATOM 647 N N . ARG A 1 87 ? 8.878 -7.341 11.256 1.00 93.50 87 ARG A N 1
ATOM 648 C CA . ARG A 1 87 ? 8.536 -6.112 11.975 1.00 93.50 87 ARG A CA 1
ATOM 649 C C . ARG A 1 87 ? 7.142 -5.610 11.618 1.00 93.50 87 ARG A C 1
ATOM 651 O O . ARG A 1 87 ? 6.476 -5.076 12.497 1.00 93.50 87 ARG A O 1
ATOM 658 N N . LEU A 1 88 ? 6.689 -5.794 10.379 1.00 92.19 88 LEU A N 1
ATOM 659 C CA . LEU A 1 88 ? 5.330 -5.443 9.955 1.00 92.19 88 LEU A CA 1
ATOM 660 C C . LEU A 1 88 ? 4.288 -6.354 10.596 1.00 92.19 88 LEU A C 1
ATOM 662 O O . LEU A 1 88 ? 3.343 -5.859 11.196 1.00 92.19 88 LEU A O 1
ATOM 666 N N . LEU A 1 89 ? 4.484 -7.670 10.542 1.00 87.25 89 LEU A N 1
ATOM 667 C CA . LEU A 1 89 ? 3.534 -8.628 11.112 1.00 87.25 89 LEU A CA 1
ATOM 668 C C . LEU A 1 89 ? 3.460 -8.533 12.642 1.00 87.25 89 LEU A C 1
ATOM 670 O O . LEU A 1 89 ? 2.401 -8.759 13.217 1.00 87.25 89 LEU A O 1
ATOM 674 N N . LYS A 1 90 ? 4.557 -8.149 13.307 1.00 92.44 90 LYS A N 1
ATOM 675 C CA . LYS A 1 90 ? 4.571 -7.840 14.749 1.00 92.44 90 LYS A CA 1
ATOM 676 C C . LYS A 1 90 ? 4.185 -6.390 15.072 1.00 92.44 90 LYS A C 1
ATOM 678 O O . LYS A 1 90 ? 4.147 -6.037 16.247 1.00 92.44 90 LYS A O 1
ATOM 683 N N . TRP A 1 91 ? 3.961 -5.553 14.056 1.00 93.88 91 TRP A N 1
ATOM 684 C CA . TRP A 1 91 ? 3.721 -4.109 14.170 1.00 93.88 91 TRP A CA 1
ATOM 685 C C . TRP A 1 91 ? 4.739 -3.384 15.079 1.00 93.88 91 TRP A C 1
ATOM 687 O O . TRP A 1 91 ? 4.387 -2.591 15.950 1.00 93.88 91 TRP A O 1
ATOM 697 N N . GLN A 1 92 ? 6.033 -3.675 14.896 1.00 91.19 92 GLN A N 1
ATOM 698 C CA . GLN A 1 92 ? 7.109 -3.304 15.823 1.00 91.19 92 GLN A CA 1
ATOM 699 C C . GLN A 1 92 ? 8.073 -2.243 15.251 1.00 91.19 92 GLN A C 1
ATOM 701 O O . GLN A 1 92 ? 9.134 -2.550 14.690 1.00 91.19 92 GLN A O 1
ATOM 706 N N . ASP A 1 93 ? 7.717 -0.971 15.437 1.00 93.12 93 ASP A N 1
ATOM 707 C CA . ASP A 1 93 ? 8.521 0.224 15.131 1.00 93.12 93 ASP A CA 1
ATOM 708 C C . ASP A 1 93 ? 7.951 1.459 15.859 1.00 93.12 93 ASP A C 1
ATOM 710 O O . ASP A 1 93 ? 6.778 1.474 16.241 1.00 93.12 93 ASP A O 1
ATOM 714 N N . ASP A 1 94 ? 8.751 2.516 16.011 1.00 90.62 94 ASP A N 1
ATOM 715 C CA . ASP A 1 94 ? 8.315 3.802 16.576 1.00 90.62 94 ASP A CA 1
ATOM 716 C C . ASP A 1 94 ? 7.191 4.471 15.767 1.00 90.62 94 ASP A C 1
ATOM 718 O O . ASP A 1 94 ? 6.452 5.303 16.294 1.00 90.62 94 ASP A O 1
ATOM 722 N N . TYR A 1 95 ? 7.075 4.172 14.473 1.00 89.62 95 TYR A N 1
ATOM 723 C CA . TYR A 1 95 ? 5.976 4.651 13.635 1.00 89.62 95 TYR A CA 1
ATOM 724 C C . TYR A 1 95 ? 4.750 3.748 13.771 1.00 89.62 95 TYR A C 1
ATOM 726 O O . TYR A 1 95 ? 3.635 4.262 13.787 1.00 89.62 95 TYR A O 1
ATOM 734 N N . CYS A 1 96 ? 4.939 2.437 13.950 1.00 93.31 96 CYS A N 1
ATOM 735 C CA . CYS A 1 96 ? 3.843 1.509 14.231 1.00 93.31 96 CYS A CA 1
ATOM 736 C C . CYS A 1 96 ? 3.142 1.856 15.554 1.00 93.31 96 CYS A C 1
ATOM 738 O O . CYS A 1 96 ? 1.916 1.868 15.612 1.00 93.31 96 CYS A O 1
ATOM 740 N N . SER A 1 97 ? 3.894 2.242 16.592 1.00 92.94 97 SER A N 1
ATOM 741 C CA . SER A 1 97 ? 3.309 2.680 17.871 1.00 92.94 97 SER A CA 1
ATOM 742 C C . SER A 1 97 ? 2.502 3.980 17.761 1.00 92.94 97 SER A C 1
ATOM 744 O O . SER A 1 97 ? 1.556 4.183 18.516 1.00 92.94 97 SER A O 1
ATOM 746 N N . LYS A 1 98 ? 2.829 4.845 16.790 1.00 94.88 98 LYS A N 1
ATOM 747 C CA . LYS A 1 98 ? 2.060 6.059 16.450 1.00 94.88 98 LYS A CA 1
ATOM 748 C C . LYS A 1 98 ? 0.858 5.781 15.543 1.00 94.88 98 LYS A C 1
ATOM 750 O O . LYS A 1 98 ? 0.063 6.688 15.312 1.00 94.88 98 LYS A O 1
ATOM 755 N N . LEU A 1 99 ? 0.760 4.562 15.020 1.00 96.06 99 LEU A N 1
ATOM 756 C CA . LEU A 1 99 ? -0.328 4.035 14.202 1.00 96.06 99 LEU A CA 1
ATOM 757 C C . LEU A 1 99 ? -1.088 2.955 14.986 1.00 96.06 99 LEU A C 1
ATOM 759 O O . LEU A 1 99 ? -1.426 1.906 14.443 1.00 96.06 99 LEU A O 1
ATOM 763 N N . SER A 1 100 ? -1.305 3.173 16.285 1.00 95.19 100 SER A N 1
ATOM 764 C CA . SER A 1 100 ? -1.909 2.179 17.181 1.00 95.19 100 SER A CA 1
ATOM 765 C C . SER A 1 100 ? -3.368 1.857 16.854 1.00 95.19 100 SER A C 1
ATOM 767 O O . SER A 1 100 ? -3.876 0.849 17.328 1.00 95.19 100 SER A O 1
ATOM 769 N N . GLN A 1 101 ? -4.039 2.706 16.073 1.00 95.56 101 GLN A N 1
ATOM 770 C CA . GLN A 1 101 ? -5.388 2.453 15.568 1.00 95.56 101 GLN A CA 1
ATOM 771 C C . GLN A 1 101 ? -5.414 1.441 14.411 1.00 95.56 101 GLN A C 1
ATOM 773 O O . GLN A 1 101 ? -6.468 0.910 14.078 1.00 95.56 101 GLN A O 1
ATOM 778 N N . LEU A 1 102 ? -4.263 1.175 13.782 1.00 96.88 102 LEU A N 1
ATOM 779 C CA . LEU A 1 102 ? -4.170 0.251 12.660 1.00 96.88 102 LEU A CA 1
ATOM 780 C C . LEU A 1 102 ? -3.867 -1.168 13.134 1.00 96.88 102 LEU A C 1
ATOM 782 O O . LEU A 1 102 ? -2.935 -1.394 13.905 1.00 96.88 102 LEU A O 1
ATOM 786 N N . THR A 1 103 ? -4.593 -2.134 12.579 1.00 95.50 103 THR A N 1
ATOM 787 C CA . THR A 1 103 ? -4.300 -3.561 12.742 1.00 95.50 103 THR A CA 1
ATOM 788 C C . THR A 1 103 ? -3.727 -4.123 11.437 1.00 95.50 103 THR A C 1
ATOM 790 O O . THR A 1 103 ? -4.444 -4.130 10.431 1.00 95.50 103 THR A O 1
ATOM 793 N N . PRO A 1 104 ? -2.467 -4.604 11.396 1.00 94.81 104 PRO A N 1
ATOM 794 C CA . PRO A 1 104 ? -1.936 -5.272 10.210 1.00 94.81 104 PRO A CA 1
ATOM 795 C C . PRO A 1 104 ? -2.692 -6.570 9.936 1.00 94.81 104 PRO A C 1
ATOM 797 O O . PRO A 1 104 ? -2.906 -7.3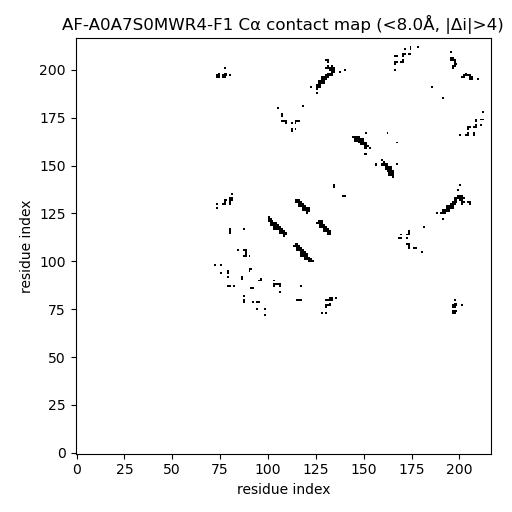79 10.836 1.00 94.81 104 PRO A O 1
ATOM 800 N N . LEU A 1 105 ? -3.052 -6.786 8.675 1.00 94.00 105 LEU A N 1
ATOM 801 C CA . LEU A 1 105 ? -3.730 -7.998 8.220 1.00 94.00 105 LEU A CA 1
ATOM 802 C C . LEU A 1 105 ? -2.775 -8.921 7.472 1.00 94.00 105 LEU A C 1
ATOM 804 O O . LEU A 1 105 ? -2.679 -10.110 7.768 1.00 94.00 105 LEU A O 1
ATOM 808 N N . ASN A 1 106 ? -2.061 -8.373 6.489 1.00 95.38 106 ASN A N 1
ATOM 809 C CA . ASN A 1 106 ? -1.251 -9.161 5.572 1.00 95.38 106 ASN A CA 1
ATOM 810 C C . ASN A 1 106 ? -0.008 -8.394 5.136 1.00 95.38 106 ASN A C 1
ATOM 812 O O . ASN A 1 106 ? -0.007 -7.166 5.042 1.00 95.38 106 ASN A O 1
ATOM 816 N N . TYR A 1 107 ? 1.020 -9.155 4.785 1.00 96.38 107 TYR A N 1
ATOM 817 C CA . TYR A 1 107 ? 2.208 -8.679 4.104 1.00 96.38 107 TYR A CA 1
ATOM 818 C C . TYR A 1 107 ? 2.380 -9.457 2.802 1.00 96.38 107 TYR A C 1
ATOM 820 O O . TYR A 1 107 ? 2.149 -10.665 2.761 1.00 96.38 107 TYR A O 1
ATOM 828 N N . PHE A 1 108 ? 2.791 -8.762 1.747 1.00 96.62 108 PHE A N 1
ATOM 829 C CA . PHE A 1 108 ? 3.015 -9.344 0.434 1.00 96.62 108 PHE A CA 1
ATOM 830 C C . PHE A 1 108 ? 4.396 -8.965 -0.075 1.00 96.62 108 PHE A C 1
ATOM 832 O O . PHE A 1 108 ? 4.815 -7.809 0.011 1.00 96.62 108 PHE A O 1
ATOM 839 N N . ARG A 1 109 ? 5.079 -9.950 -0.657 1.00 95.25 109 ARG A N 1
ATOM 840 C CA . ARG A 1 109 ? 6.342 -9.779 -1.368 1.00 95.25 109 ARG A CA 1
ATOM 841 C C . ARG A 1 109 ? 6.321 -10.625 -2.629 1.00 95.25 109 ARG A C 1
ATOM 843 O O . ARG A 1 109 ? 6.277 -11.851 -2.549 1.00 95.25 109 ARG A O 1
ATOM 850 N N . HIS A 1 110 ? 6.391 -9.980 -3.786 1.00 93.12 110 HIS A N 1
ATOM 851 C CA . HIS A 1 110 ? 6.493 -10.701 -5.044 1.00 93.12 110 HIS A CA 1
ATOM 852 C C . HIS A 1 110 ? 7.923 -11.253 -5.213 1.00 93.12 110 HIS A C 1
ATOM 854 O O . HIS A 1 110 ? 8.886 -10.487 -5.115 1.00 93.12 110 HIS A O 1
ATOM 860 N N . PRO A 1 111 ? 8.107 -12.565 -5.452 1.00 87.75 111 PRO A N 1
ATOM 861 C CA . PRO A 1 111 ? 9.422 -13.207 -5.391 1.00 87.75 111 PRO A CA 1
ATOM 862 C C . PRO A 1 111 ? 10.398 -12.716 -6.465 1.00 87.75 111 PRO A C 1
ATOM 864 O O . PRO A 1 111 ? 11.598 -12.659 -6.203 1.00 87.75 111 PRO A O 1
ATOM 867 N N . THR A 1 112 ? 9.896 -12.346 -7.646 1.00 85.00 112 THR A N 1
ATOM 868 C CA . THR A 1 112 ? 10.736 -11.961 -8.792 1.00 85.00 112 THR A CA 1
ATOM 869 C C . THR A 1 112 ? 11.023 -10.466 -8.832 1.00 85.00 112 THR A C 1
ATOM 871 O O . THR A 1 112 ? 12.158 -10.060 -9.057 1.00 85.00 112 THR A O 1
ATOM 874 N N . THR A 1 113 ? 10.001 -9.637 -8.617 1.00 83.69 113 THR A N 1
ATOM 875 C CA . THR A 1 113 ? 10.141 -8.171 -8.707 1.00 83.69 113 THR A CA 1
ATOM 876 C C . THR A 1 113 ? 10.592 -7.546 -7.390 1.00 83.69 113 THR A C 1
ATOM 878 O O . THR A 1 113 ? 10.932 -6.368 -7.372 1.00 83.69 113 THR A O 1
ATOM 881 N N . ASP A 1 114 ? 10.564 -8.305 -6.285 1.00 88.56 114 ASP A N 1
ATOM 882 C CA . ASP A 1 114 ? 10.788 -7.812 -4.918 1.00 88.56 114 ASP A CA 1
ATOM 883 C C . ASP A 1 114 ? 9.852 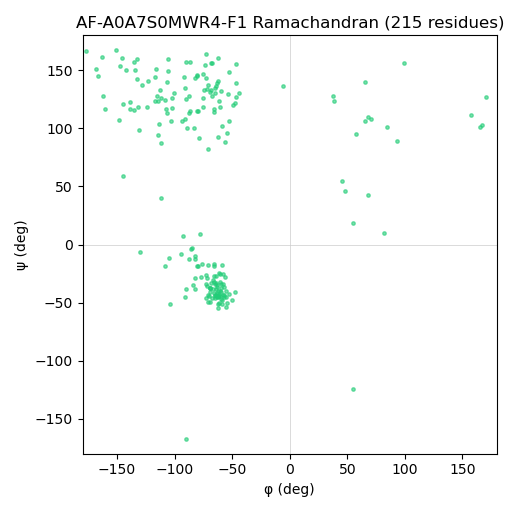-6.652 -4.523 1.00 88.56 114 ASP A C 1
ATOM 885 O O . ASP A 1 114 ? 10.104 -5.908 -3.573 1.00 88.56 114 ASP A O 1
ATOM 889 N N . ALA A 1 115 ? 8.743 -6.487 -5.252 1.00 91.31 115 ALA A N 1
ATOM 890 C CA . ALA A 1 115 ? 7.713 -5.521 -4.922 1.00 91.31 115 ALA A CA 1
ATOM 891 C C . ALA A 1 115 ? 7.022 -5.967 -3.630 1.00 91.31 115 ALA A C 1
ATOM 893 O O . ALA A 1 115 ? 6.688 -7.144 -3.468 1.00 91.31 115 ALA A O 1
ATOM 894 N N . ARG A 1 116 ? 6.844 -5.034 -2.692 1.00 95.44 116 ARG A N 1
ATOM 895 C CA . ARG A 1 116 ? 6.328 -5.321 -1.350 1.00 95.44 116 ARG A CA 1
ATOM 896 C C . ARG A 1 116 ? 5.236 -4.340 -0.967 1.00 95.44 116 ARG A C 1
ATOM 898 O O . ARG A 1 116 ? 5.358 -3.142 -1.240 1.00 95.44 116 ARG A O 1
ATOM 905 N N . CYS A 1 117 ? 4.220 -4.838 -0.280 1.00 97.25 117 CYS A N 1
ATOM 906 C CA . CYS A 1 117 ? 3.184 -4.025 0.341 1.00 97.25 117 CYS A CA 1
ATOM 907 C C . CYS A 1 117 ? 2.614 -4.720 1.580 1.00 97.25 117 CYS A C 1
ATOM 909 O O . CYS A 1 117 ? 2.843 -5.909 1.807 1.00 97.25 117 CYS A O 1
ATOM 911 N N . PHE A 1 118 ? 1.850 -3.979 2.373 1.00 97.75 118 PHE A N 1
ATOM 912 C CA . PHE A 1 118 ? 1.061 -4.543 3.462 1.00 97.75 118 PHE A CA 1
ATOM 913 C C . PHE A 1 118 ? -0.368 -4.005 3.433 1.00 97.75 118 PHE A C 1
ATOM 915 O O . PHE A 1 118 ? -0.636 -2.956 2.839 1.00 97.75 118 PHE A O 1
ATOM 922 N N . LEU A 1 119 ? -1.263 -4.741 4.090 1.00 97.56 119 LEU A N 1
ATOM 923 C CA . LEU A 1 119 ? -2.651 -4.364 4.334 1.00 97.56 119 LEU A CA 1
ATOM 924 C C . LEU A 1 119 ? -2.820 -4.137 5.827 1.00 97.56 119 LEU A C 1
ATOM 926 O O . LEU A 1 119 ? -2.400 -4.976 6.626 1.00 97.56 119 LEU A O 1
ATOM 930 N N . ALA A 1 120 ? -3.454 -3.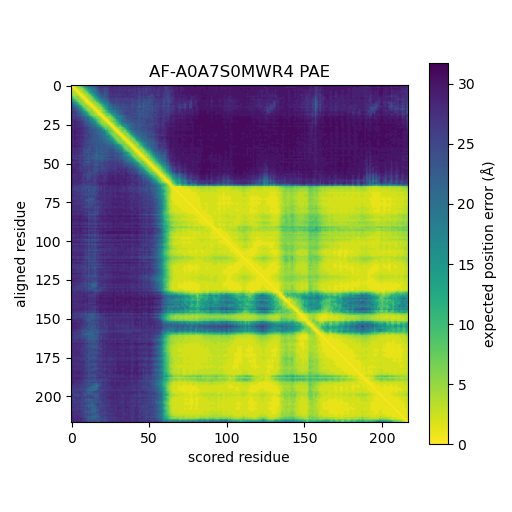034 6.196 1.00 97.19 120 ALA A N 1
ATOM 931 C CA . ALA A 1 120 ? -3.881 -2.781 7.562 1.00 97.19 120 ALA A CA 1
ATOM 932 C C . ALA A 1 120 ? -5.312 -2.252 7.574 1.00 97.19 120 ALA A C 1
ATOM 934 O O . ALA A 1 120 ? -5.741 -1.595 6.629 1.00 97.19 120 ALA A O 1
ATOM 935 N N . VAL A 1 121 ? -6.043 -2.537 8.643 1.00 97.50 121 VAL A N 1
ATOM 936 C CA . VAL A 1 121 ? -7.393 -2.017 8.853 1.00 97.50 121 VAL A CA 1
ATOM 937 C C . VAL A 1 121 ? -7.393 -0.941 9.930 1.00 97.50 121 VAL A C 1
ATOM 939 O O . VAL A 1 121 ? -6.709 -1.076 10.942 1.00 97.50 121 VAL A O 1
ATOM 942 N N . ASP A 1 122 ? -8.171 0.106 9.686 1.00 97.38 122 ASP A N 1
ATOM 943 C CA . ASP A 1 122 ? -8.599 1.113 10.649 1.00 97.38 122 ASP A CA 1
ATOM 944 C C . ASP A 1 122 ? -10.121 0.977 10.795 1.00 97.38 122 ASP A C 1
ATOM 946 O O . ASP A 1 122 ? -10.877 1.474 9.955 1.00 97.38 122 ASP A O 1
ATOM 950 N N . ASP A 1 123 ? -10.575 0.215 11.793 1.00 96.06 123 ASP A N 1
ATOM 951 C CA . ASP A 1 123 ? -12.010 -0.017 11.992 1.00 96.06 123 ASP A CA 1
ATOM 952 C C . ASP A 1 123 ? -12.722 1.244 12.515 1.00 96.06 123 ASP A C 1
ATOM 954 O O . ASP A 1 123 ? -13.881 1.465 12.169 1.00 96.06 123 ASP A O 1
ATOM 958 N N . ASP A 1 124 ? -12.019 2.114 13.249 1.00 94.75 124 ASP A N 1
ATOM 959 C CA . ASP A 1 124 ? -12.560 3.387 13.746 1.00 94.75 124 ASP A CA 1
ATOM 960 C C . ASP A 1 124 ? -12.811 4.382 12.601 1.00 94.75 124 ASP A C 1
ATOM 962 O O . ASP A 1 124 ? -13.795 5.124 12.611 1.00 94.75 124 ASP A O 1
ATOM 966 N N . ALA A 1 125 ? -11.928 4.402 11.597 1.00 95.62 125 ALA A N 1
ATOM 967 C CA . ALA A 1 125 ? -12.055 5.254 10.415 1.00 95.62 125 ALA A CA 1
ATOM 968 C C . ALA A 1 125 ? -12.764 4.576 9.227 1.00 95.62 125 ALA A C 1
ATOM 970 O O . ALA A 1 125 ? -12.766 5.153 8.130 1.00 95.62 125 ALA A O 1
ATOM 971 N N . GLU A 1 126 ? -13.311 3.370 9.429 1.00 97.44 126 GLU A N 1
ATOM 972 C CA . GLU A 1 126 ? -13.935 2.520 8.406 1.00 97.44 126 GLU A CA 1
ATOM 973 C C . GLU A 1 126 ? -13.076 2.446 7.134 1.00 97.44 126 GLU A C 1
ATOM 975 O O . GLU A 1 126 ? -13.509 2.795 6.031 1.00 97.44 126 GLU A O 1
ATOM 980 N N . SER A 1 127 ? -11.803 2.065 7.273 1.00 97.94 127 SER A N 1
ATOM 981 C CA . SER A 1 127 ? -10.899 1.996 6.125 1.00 97.94 127 SER A CA 1
ATOM 982 C C . SER A 1 127 ? -9.929 0.823 6.150 1.00 97.94 127 SER A C 1
ATOM 984 O O . SER A 1 127 ? -9.504 0.347 7.198 1.00 97.94 127 SER A O 1
ATOM 986 N N . ILE A 1 128 ? -9.565 0.355 4.958 1.00 98.25 128 ILE A N 1
ATOM 987 C CA . ILE A 1 128 ? -8.493 -0.615 4.740 1.00 98.25 128 ILE A CA 1
ATOM 988 C C . ILE A 1 128 ? -7.400 0.091 3.949 1.00 98.25 128 ILE A C 1
ATOM 990 O O . ILE A 1 128 ? -7.650 0.625 2.870 1.00 98.25 128 ILE A O 1
ATOM 994 N N . ILE A 1 129 ? -6.186 0.101 4.483 1.00 98.50 129 ILE A N 1
ATOM 995 C CA . ILE A 1 129 ? -5.029 0.763 3.891 1.00 98.50 129 ILE A CA 1
ATOM 996 C C . ILE A 1 129 ? -4.145 -0.285 3.216 1.00 98.50 129 ILE A C 1
ATOM 998 O O . ILE A 1 129 ? -3.705 -1.236 3.860 1.00 98.50 129 ILE A O 1
ATOM 1002 N N . VAL A 1 130 ? -3.838 -0.076 1.935 1.00 98.50 130 VAL A N 1
ATOM 1003 C CA . VAL A 1 130 ? -2.822 -0.819 1.180 1.00 98.50 130 VAL A CA 1
ATOM 1004 C C . VAL A 1 130 ? -1.620 0.098 0.976 1.00 98.50 130 VAL A C 1
ATOM 1006 O O . VAL A 1 130 ? -1.710 1.111 0.276 1.00 98.50 130 VAL A O 1
ATOM 1009 N N . ALA A 1 131 ? -0.492 -0.235 1.600 1.00 98.31 131 ALA A N 1
ATOM 1010 C CA . ALA A 1 131 ? 0.703 0.602 1.575 1.00 98.31 131 ALA A CA 1
ATOM 1011 C C . ALA A 1 131 ? 1.877 -0.102 0.887 1.00 98.31 131 ALA A C 1
ATOM 1013 O O . ALA A 1 131 ? 2.293 -1.190 1.288 1.00 98.31 131 ALA A O 1
ATOM 1014 N N . PHE A 1 132 ? 2.423 0.544 -0.141 1.00 98.00 132 PHE A N 1
ATOM 1015 C CA . PHE A 1 132 ? 3.466 0.004 -1.009 1.00 98.00 132 PHE A CA 1
ATOM 1016 C C . PHE A 1 132 ? 4.844 0.543 -0.630 1.00 98.00 132 PHE A C 1
ATOM 1018 O O . PHE A 1 132 ? 5.054 1.756 -0.512 1.00 98.00 132 PHE A O 1
ATOM 1025 N N . SER A 1 133 ? 5.809 -0.365 -0.487 1.00 94.50 133 SER A N 1
ATOM 1026 C CA . SER A 1 133 ? 7.203 0.007 -0.259 1.00 94.50 133 SER A CA 1
ATOM 1027 C C . SER A 1 133 ? 7.811 0.567 -1.543 1.00 94.50 133 SER A C 1
ATOM 1029 O O . SER A 1 133 ? 7.526 0.081 -2.639 1.00 94.50 133 SER A O 1
ATOM 1031 N N . GLY A 1 134 ? 8.679 1.567 -1.420 1.00 86.94 134 GLY A N 1
ATOM 1032 C CA . GLY A 1 134 ? 9.546 1.955 -2.525 1.00 86.94 134 GLY A CA 1
ATOM 1033 C C . GLY A 1 134 ? 10.874 1.196 -2.517 1.00 86.94 134 GLY A C 1
ATOM 1034 O O . GLY A 1 134 ? 11.085 0.247 -1.761 1.00 86.94 134 GLY A O 1
ATOM 1035 N N . SER A 1 135 ? 11.826 1.656 -3.325 1.00 79.00 135 SER A N 1
ATOM 1036 C CA . SER A 1 135 ? 13.192 1.128 -3.286 1.00 79.00 135 SER A CA 1
ATOM 1037 C C . SER A 1 135 ? 13.916 1.580 -2.023 1.00 79.00 135 SER A C 1
ATOM 1039 O O . SER A 1 135 ? 13.904 2.768 -1.697 1.00 79.00 135 SER A O 1
ATOM 1041 N N . ALA A 1 136 ? 14.588 0.648 -1.342 1.00 65.19 136 ALA A N 1
ATOM 1042 C CA . ALA A 1 136 ? 15.311 0.916 -0.095 1.00 65.19 136 ALA A CA 1
ATOM 1043 C C . ALA A 1 136 ? 16.398 2.002 -0.236 1.00 65.19 136 ALA A C 1
ATOM 1045 O O . ALA A 1 136 ? 16.720 2.682 0.734 1.00 65.19 136 ALA A O 1
ATOM 1046 N N . THR A 1 137 ? 16.936 2.216 -1.443 1.00 61.62 137 THR A N 1
ATOM 1047 C CA . THR A 1 137 ? 17.849 3.324 -1.747 1.00 61.62 137 THR A CA 1
ATOM 1048 C C . THR A 1 137 ? 17.427 4.049 -3.026 1.00 61.62 137 THR A C 1
ATOM 1050 O O . THR A 1 137 ? 17.448 3.494 -4.124 1.00 61.62 137 THR A O 1
ATOM 1053 N N . LEU A 1 138 ? 17.093 5.338 -2.902 1.00 60.03 138 LEU A N 1
ATOM 1054 C CA . LEU A 1 138 ? 16.674 6.186 -4.029 1.00 60.03 138 LEU A CA 1
ATOM 1055 C C . LEU A 1 138 ? 17.769 6.341 -5.108 1.00 60.03 138 LEU A C 1
ATOM 1057 O O . LEU A 1 138 ? 17.466 6.574 -6.273 1.00 60.03 138 LEU A O 1
ATOM 1061 N N . LYS A 1 139 ? 19.047 6.169 -4.737 1.00 58.47 139 LYS A N 1
ATOM 1062 C CA . LYS A 1 139 ? 20.168 6.148 -5.693 1.00 58.47 139 LYS A CA 1
ATOM 1063 C C . LYS A 1 139 ? 20.167 4.889 -6.565 1.00 58.47 139 LYS A C 1
ATOM 1065 O O . LYS A 1 139 ? 20.309 5.012 -7.773 1.00 58.47 139 LYS A O 1
ATOM 1070 N N . ASN A 1 140 ? 19.941 3.709 -5.978 1.00 59.28 140 ASN A N 1
ATOM 1071 C CA . ASN A 1 140 ? 19.862 2.466 -6.756 1.00 59.28 140 ASN A CA 1
ATOM 1072 C C . ASN A 1 140 ? 18.559 2.384 -7.555 1.00 59.28 140 ASN A C 1
ATOM 1074 O O . ASN A 1 140 ? 18.514 1.728 -8.588 1.00 59.28 140 ASN A O 1
ATOM 1078 N N . PHE A 1 141 ? 17.506 3.062 -7.092 1.00 63.56 141 PHE A N 1
ATOM 1079 C CA . PHE A 1 141 ? 16.253 3.184 -7.826 1.00 63.56 141 PHE A CA 1
ATOM 1080 C C . PHE A 1 141 ? 16.479 3.751 -9.229 1.00 63.56 141 PHE A C 1
ATOM 1082 O O . PHE A 1 141 ? 16.107 3.110 -10.201 1.00 63.56 141 PHE A O 1
ATOM 1089 N N . GLN A 1 142 ? 17.138 4.907 -9.350 1.00 60.88 142 GLN A N 1
ATOM 1090 C CA . GLN A 1 142 ? 17.345 5.550 -10.653 1.00 60.88 142 GLN A CA 1
ATOM 1091 C C . GLN A 1 142 ? 18.229 4.724 -11.595 1.00 60.88 142 GLN A C 1
ATOM 1093 O O . GLN A 1 142 ? 18.011 4.750 -12.801 1.00 60.88 142 GLN A O 1
ATOM 1098 N N . THR A 1 143 ? 19.211 3.993 -11.060 1.00 55.31 143 THR A N 1
ATOM 1099 C CA . THR A 1 143 ? 20.144 3.203 -11.877 1.00 55.31 143 THR A CA 1
ATOM 1100 C C . THR A 1 143 ? 19.585 1.842 -12.285 1.00 55.31 143 THR A C 1
ATOM 1102 O O . THR A 1 143 ? 19.968 1.336 -13.334 1.00 55.31 143 THR A O 1
ATOM 1105 N N . ASN A 1 144 ? 18.698 1.245 -11.479 1.00 59.53 144 ASN A N 1
ATOM 1106 C CA . ASN A 1 144 ? 18.221 -0.127 -11.689 1.00 59.53 144 ASN A CA 1
ATOM 1107 C C . ASN A 1 144 ? 16.798 -0.203 -12.255 1.00 59.53 144 ASN A C 1
ATOM 1109 O O . ASN A 1 144 ? 16.364 -1.292 -12.635 1.00 59.53 144 ASN A O 1
ATOM 1113 N N . LEU A 1 145 ? 16.043 0.902 -12.288 1.00 67.38 145 LEU A N 1
ATOM 1114 C CA . LEU A 1 145 ? 14.680 0.845 -12.794 1.00 67.38 145 LEU A CA 1
ATOM 1115 C C . LEU A 1 145 ? 14.637 0.645 -14.304 1.00 67.38 145 LEU A C 1
ATOM 1117 O O . LEU A 1 145 ? 15.292 1.352 -15.069 1.00 67.38 145 LEU A O 1
ATOM 1121 N N . ARG A 1 146 ? 13.731 -0.233 -14.735 1.00 69.94 146 ARG A N 1
ATOM 1122 C CA . ARG A 1 146 ? 13.242 -0.257 -16.114 1.00 69.94 146 ARG A CA 1
ATOM 1123 C C . ARG A 1 146 ? 12.351 0.965 -16.346 1.00 69.94 146 ARG A C 1
ATOM 1125 O O . ARG A 1 146 ? 11.129 0.880 -16.238 1.00 69.94 146 ARG A O 1
ATOM 1132 N N . LEU A 1 147 ? 12.987 2.104 -16.633 1.00 74.12 147 LEU A N 1
ATOM 1133 C CA . LEU A 1 147 ? 12.332 3.364 -17.007 1.00 74.12 147 LEU A CA 1
ATOM 1134 C C . LEU A 1 147 ? 11.847 3.382 -18.468 1.00 74.12 147 LEU A C 1
ATOM 1136 O O . LEU A 1 147 ? 11.449 4.427 -18.978 1.00 74.12 147 LEU A O 1
ATOM 1140 N N . GLU A 1 148 ? 11.884 2.247 -19.161 1.00 87.50 148 GLU A N 1
ATOM 1141 C CA . GLU A 1 148 ? 11.267 2.137 -20.475 1.00 87.50 148 GLU A CA 1
ATOM 1142 C C . GLU A 1 148 ? 9.772 2.439 -20.372 1.00 87.50 148 GLU A C 1
ATOM 1144 O O . GLU A 1 148 ? 9.081 1.926 -19.492 1.00 87.50 148 GLU A O 1
ATOM 1149 N N . LEU A 1 149 ? 9.289 3.298 -21.264 1.00 88.88 149 LEU A N 1
ATOM 1150 C CA . LEU A 1 149 ? 7.891 3.683 -21.319 1.00 88.88 149 LEU A CA 1
ATOM 1151 C C . LEU A 1 149 ? 7.115 2.692 -22.186 1.00 88.88 149 LEU A C 1
ATOM 1153 O O . LEU A 1 149 ? 7.290 2.651 -23.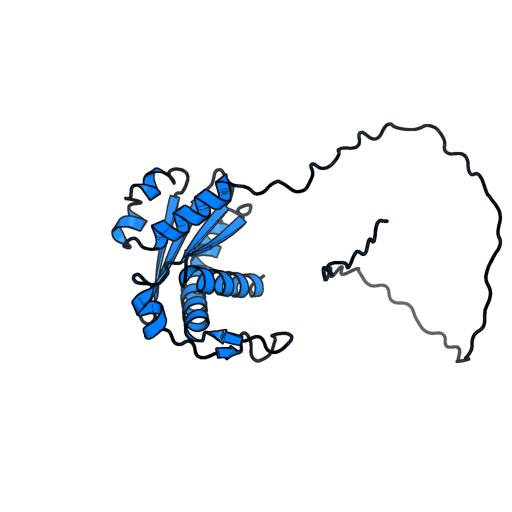403 1.00 88.88 149 LEU A O 1
ATOM 1157 N N . VAL A 1 150 ? 6.218 1.947 -21.553 1.00 90.31 150 VAL A N 1
ATOM 1158 C CA . VAL A 1 150 ? 5.265 1.044 -22.206 1.00 90.31 150 VAL A CA 1
ATOM 1159 C C . VAL A 1 150 ? 3.874 1.658 -22.179 1.00 90.31 150 VAL A C 1
ATOM 1161 O O . VAL A 1 150 ? 3.603 2.555 -21.379 1.00 90.31 150 VAL A O 1
ATOM 1164 N N . ASP A 1 151 ? 2.996 1.198 -23.062 1.00 89.88 151 ASP A N 1
ATOM 1165 C CA . ASP A 1 151 ? 1.601 1.633 -23.041 1.00 89.88 151 ASP A CA 1
ATOM 1166 C C . ASP A 1 151 ? 0.931 1.177 -21.738 1.00 89.88 151 ASP A C 1
ATOM 1168 O O . ASP A 1 151 ? 1.164 0.063 -21.260 1.00 89.88 151 ASP A O 1
ATOM 1172 N N . LEU A 1 152 ? 0.152 2.078 -21.135 1.00 85.38 152 LEU A N 1
ATOM 1173 C CA . LEU A 1 152 ? -0.576 1.811 -19.894 1.00 85.38 152 LEU A CA 1
ATOM 1174 C C . LEU A 1 152 ? -1.598 0.689 -20.103 1.00 85.38 152 LEU A C 1
ATOM 1176 O O . LEU A 1 152 ? -1.533 -0.342 -19.441 1.00 85.38 152 LEU A O 1
ATOM 1180 N N . ASP A 1 153 ? -2.454 0.880 -21.096 1.00 81.38 153 ASP A N 1
ATOM 1181 C CA . ASP A 1 153 ? -3.295 -0.131 -21.719 1.00 81.38 153 ASP A CA 1
ATOM 1182 C C . ASP A 1 153 ? -3.196 0.080 -23.243 1.00 81.38 153 ASP A C 1
ATOM 1184 O O . ASP A 1 153 ? -3.605 1.152 -23.718 1.00 81.38 153 ASP A O 1
ATOM 1188 N N . PRO A 1 154 ? -2.638 -0.887 -23.999 1.00 61.28 154 PRO A N 1
ATOM 1189 C CA . PRO A 1 154 ? -2.517 -0.813 -25.455 1.00 61.28 154 PRO A CA 1
ATOM 1190 C C . PRO A 1 154 ? -3.849 -0.591 -26.187 1.00 61.28 154 PRO A C 1
ATOM 1192 O O . PRO A 1 154 ? -3.849 0.013 -27.259 1.00 61.28 154 PRO A O 1
ATOM 1195 N N . ASP A 1 155 ? -4.965 -1.037 -25.606 1.00 64.12 155 ASP A N 1
ATOM 1196 C CA . ASP A 1 155 ? -6.271 -1.101 -26.264 1.00 64.12 155 ASP A CA 1
ATOM 1197 C C . ASP A 1 155 ? -7.272 -0.055 -25.740 1.00 64.12 155 ASP A C 1
ATOM 1199 O O . ASP A 1 155 ? -8.254 0.246 -26.424 1.00 64.12 155 ASP A O 1
ATOM 1203 N N . GLN A 1 156 ? -7.045 0.529 -24.554 1.00 64.75 156 GLN A N 1
ATOM 1204 C CA . GLN A 1 156 ? -8.074 1.339 -23.875 1.00 64.75 156 GLN A CA 1
ATOM 1205 C C . GLN A 1 156 ? -7.622 2.716 -23.383 1.00 64.75 156 GLN A C 1
ATOM 1207 O O . GLN A 1 156 ? -8.464 3.504 -22.953 1.00 64.75 156 GLN A O 1
ATOM 1212 N N . THR A 1 157 ? -6.334 3.067 -23.465 1.00 67.25 157 THR A N 1
ATOM 1213 C CA . THR A 1 157 ? -5.858 4.334 -22.883 1.00 67.25 157 THR A CA 1
ATOM 1214 C C . THR A 1 157 ? -6.156 5.541 -23.785 1.00 67.25 157 THR A C 1
ATOM 1216 O O . THR A 1 157 ? -5.531 5.683 -24.845 1.00 67.25 157 THR A O 1
ATOM 1219 N N . PRO A 1 158 ? -7.017 6.497 -23.375 1.00 65.31 158 PRO A N 1
ATOM 1220 C CA . PRO A 1 158 ? -7.256 7.703 -24.158 1.00 65.31 158 PRO A CA 1
ATOM 1221 C C . PRO A 1 158 ? -5.960 8.511 -24.307 1.00 65.31 158 PRO A C 1
ATOM 1223 O O . PRO A 1 158 ? -5.330 8.892 -23.323 1.00 65.31 158 PRO A O 1
ATOM 1226 N N . GLY A 1 159 ? -5.555 8.783 -25.549 1.00 74.00 159 GLY A N 1
ATOM 1227 C CA . GLY A 1 159 ? -4.375 9.603 -25.843 1.00 74.00 159 GLY A CA 1
ATOM 1228 C C . GLY A 1 159 ? -3.025 8.879 -25.773 1.00 74.00 159 GLY A C 1
ATOM 1229 O O . GLY A 1 159 ? -2.002 9.554 -25.856 1.00 74.00 159 GLY A O 1
ATOM 1230 N N . GLY A 1 160 ? -3.003 7.543 -25.655 1.00 80.81 160 GLY A N 1
ATOM 1231 C CA . GLY A 1 160 ? -1.764 6.755 -25.709 1.00 80.81 160 GLY A CA 1
ATOM 1232 C C . GLY A 1 160 ? -0.844 6.995 -24.511 1.00 80.81 160 GLY A C 1
ATOM 1233 O O . GLY A 1 160 ? 0.363 7.179 -24.683 1.00 80.81 160 GLY A O 1
ATOM 1234 N N . ALA A 1 161 ? -1.411 7.069 -23.301 1.00 87.94 161 ALA A N 1
ATOM 1235 C CA . ALA A 1 161 ? -0.613 7.299 -22.103 1.00 87.94 161 ALA A CA 1
ATOM 1236 C C . ALA A 1 161 ? 0.365 6.141 -21.872 1.00 87.94 161 ALA A C 1
ATOM 1238 O O . ALA A 1 161 ? 0.033 4.964 -22.026 1.00 87.94 161 ALA A O 1
ATOM 1239 N N . LYS A 1 162 ? 1.583 6.506 -21.477 1.00 90.25 162 LYS A N 1
ATOM 1240 C CA . LYS A 1 162 ? 2.664 5.568 -21.203 1.00 90.25 162 LYS A CA 1
ATOM 1241 C C . LYS A 1 162 ? 3.076 5.622 -19.745 1.00 90.25 162 LYS A C 1
ATOM 1243 O O . LYS A 1 162 ? 3.007 6.671 -19.104 1.00 90.25 162 LYS A O 1
ATOM 1248 N N . VAL A 1 163 ? 3.565 4.496 -19.251 1.00 91.31 163 VAL A N 1
ATOM 1249 C CA . VAL A 1 163 ? 4.066 4.330 -17.888 1.00 91.31 163 VAL A CA 1
ATOM 1250 C C . VAL A 1 163 ? 5.376 3.562 -17.903 1.00 91.31 163 VAL A C 1
ATOM 1252 O O . VAL A 1 163 ? 5.678 2.842 -18.851 1.00 91.31 163 VAL A O 1
ATOM 1255 N N . HIS A 1 164 ? 6.182 3.719 -16.857 1.00 91.38 164 HIS A N 1
ATOM 1256 C CA . HIS A 1 164 ? 7.430 2.970 -16.759 1.00 91.38 164 HIS A CA 1
ATOM 1257 C C . HIS A 1 164 ? 7.125 1.478 -16.576 1.00 91.38 164 HIS A C 1
ATOM 1259 O O . HIS A 1 164 ? 6.383 1.106 -15.663 1.00 91.38 164 HIS A O 1
ATOM 1265 N N . ALA A 1 165 ? 7.727 0.631 -17.409 1.00 89.62 165 ALA A N 1
ATOM 1266 C CA . ALA A 1 165 ? 7.492 -0.810 -17.447 1.00 89.62 165 ALA A CA 1
ATOM 1267 C C . ALA A 1 165 ? 7.652 -1.464 -16.071 1.00 89.62 165 ALA A C 1
ATOM 1269 O O . ALA A 1 165 ? 6.804 -2.250 -15.662 1.00 89.62 165 ALA A O 1
ATOM 1270 N N . GLY A 1 166 ? 8.686 -1.073 -15.315 1.00 89.00 166 GLY A N 1
ATOM 1271 C CA . GLY A 1 166 ? 8.913 -1.613 -13.973 1.00 89.00 166 GLY A CA 1
ATOM 1272 C C . GLY A 1 166 ? 7.801 -1.276 -12.971 1.00 89.00 166 GLY A C 1
ATOM 1273 O O . GLY A 1 166 ? 7.504 -2.089 -12.101 1.00 89.00 166 GLY A O 1
ATOM 1274 N N . PHE A 1 167 ? 7.161 -0.106 -13.090 1.00 91.69 167 PHE A N 1
ATOM 1275 C CA . PHE A 1 167 ? 6.022 0.250 -12.235 1.00 91.69 167 PHE A CA 1
ATOM 1276 C C . PHE A 1 167 ? 4.784 -0.570 -12.587 1.00 91.69 167 PHE A C 1
ATOM 1278 O O . PHE A 1 167 ? 4.107 -1.053 -11.683 1.00 91.69 167 PHE A O 1
ATOM 1285 N N . LYS A 1 168 ? 4.512 -0.735 -13.887 1.00 92.06 168 LYS A N 1
ATOM 1286 C CA . LYS A 1 168 ? 3.394 -1.540 -14.392 1.00 92.06 168 LYS A CA 1
ATOM 1287 C C . LYS A 1 168 ? 3.537 -2.998 -13.962 1.00 92.06 168 LYS A C 1
ATOM 1289 O O . LYS A 1 168 ? 2.644 -3.522 -13.309 1.00 92.06 168 LYS A O 1
ATOM 1294 N N . GLU A 1 169 ? 4.708 -3.590 -14.199 1.00 92.44 169 GLU A N 1
ATOM 1295 C CA . GLU A 1 169 ? 5.040 -4.965 -13.803 1.00 92.44 169 GLU A CA 1
ATOM 1296 C C . GLU A 1 169 ? 4.884 -5.175 -12.285 1.00 92.44 169 GLU A C 1
ATOM 1298 O O . GLU A 1 169 ? 4.286 -6.156 -11.845 1.00 92.44 169 GLU A O 1
ATOM 1303 N N . ALA A 1 170 ? 5.377 -4.240 -11.462 1.00 92.62 170 ALA A N 1
ATOM 1304 C CA . ALA A 1 170 ? 5.236 -4.324 -10.009 1.00 92.62 170 ALA A CA 1
ATOM 1305 C C . ALA A 1 170 ? 3.774 -4.210 -9.545 1.00 92.62 170 ALA A C 1
ATOM 1307 O O . ALA A 1 170 ? 3.365 -4.946 -8.643 1.00 92.62 170 ALA A O 1
ATOM 1308 N N . ALA A 1 171 ? 2.999 -3.304 -10.147 1.00 95.25 171 ALA A N 1
ATOM 1309 C CA . ALA A 1 171 ? 1.598 -3.090 -9.802 1.00 95.25 171 ALA A CA 1
ATOM 1310 C C . ALA A 1 171 ? 0.733 -4.295 -10.181 1.00 95.25 171 ALA A C 1
ATOM 1312 O O . ALA A 1 171 ? -0.020 -4.766 -9.338 1.00 95.25 171 ALA A O 1
ATOM 1313 N N . GLU A 1 172 ? 0.891 -4.840 -11.389 1.00 94.94 172 GLU A N 1
ATOM 1314 C CA . GLU A 1 172 ? 0.173 -6.037 -11.852 1.00 94.94 172 GLU A CA 1
ATOM 1315 C C . GLU A 1 172 ? 0.505 -7.265 -10.997 1.00 94.94 172 GLU A C 1
ATOM 1317 O O . GLU A 1 172 ? -0.392 -7.993 -10.565 1.00 94.94 172 GLU A O 1
ATOM 1322 N N . ALA A 1 173 ? 1.792 -7.464 -10.689 1.00 94.81 173 ALA A N 1
ATOM 1323 C CA . ALA A 1 173 ? 2.240 -8.572 -9.855 1.00 94.81 173 ALA A CA 1
ATOM 1324 C C . ALA A 1 173 ? 1.651 -8.503 -8.437 1.00 94.81 173 ALA A C 1
ATOM 1326 O O . ALA A 1 173 ? 1.159 -9.506 -7.917 1.00 94.81 173 ALA A O 1
ATOM 1327 N N . LEU A 1 174 ? 1.670 -7.323 -7.807 1.00 96.62 174 LEU A N 1
ATOM 1328 C CA . LEU A 1 174 ? 1.066 -7.144 -6.487 1.00 96.62 174 LEU A CA 1
ATOM 1329 C C . LEU A 1 174 ? -0.461 -7.177 -6.542 1.00 96.62 174 LEU A C 1
ATOM 1331 O O . LEU A 1 174 ? -1.070 -7.731 -5.634 1.00 96.62 174 LEU A O 1
ATOM 1335 N N . HIS A 1 175 ? -1.082 -6.659 -7.599 1.00 96.94 175 HIS A N 1
ATOM 1336 C CA . HIS A 1 175 ? -2.525 -6.734 -7.811 1.00 96.94 175 HIS A CA 1
ATOM 1337 C C . HIS A 1 175 ? -3.032 -8.174 -7.765 1.00 96.94 175 HIS A C 1
ATOM 1339 O O . HIS A 1 175 ? -3.904 -8.490 -6.953 1.00 96.94 175 HIS A O 1
ATOM 1345 N N . ALA A 1 176 ? -2.397 -9.071 -8.523 1.00 96.38 176 ALA A N 1
ATOM 1346 C CA . ALA A 1 176 ? -2.744 -10.490 -8.537 1.00 96.38 176 ALA A CA 1
ATOM 1347 C C . ALA A 1 176 ? -2.651 -11.158 -7.148 1.00 96.38 176 ALA A C 1
ATOM 1349 O O . ALA A 1 176 ? -3.442 -12.048 -6.836 1.00 96.38 176 ALA A O 1
ATOM 1350 N N . MET A 1 177 ? -1.706 -10.729 -6.302 1.00 96.44 177 MET A N 1
ATOM 1351 C CA . MET A 1 177 ? -1.526 -11.270 -4.948 1.00 96.44 177 MET A CA 1
ATOM 1352 C C . MET A 1 177 ? -2.479 -10.643 -3.918 1.00 96.44 177 MET A C 1
ATOM 1354 O O . MET A 1 177 ? -2.957 -11.335 -3.020 1.00 96.44 177 MET A O 1
ATOM 1358 N N . VAL A 1 178 ? -2.737 -9.338 -4.023 1.00 97.31 178 VAL A N 1
ATOM 1359 C CA . VAL A 1 178 ? -3.431 -8.546 -2.999 1.00 97.31 178 VAL A CA 1
ATOM 1360 C C . VAL A 1 178 ? -4.944 -8.529 -3.198 1.00 97.31 178 VAL A C 1
ATOM 1362 O O . VAL A 1 178 ? -5.670 -8.593 -2.206 1.00 97.31 178 VAL A O 1
ATOM 1365 N N . ALA A 1 179 ? -5.443 -8.458 -4.437 1.00 96.19 179 ALA A N 1
ATOM 1366 C CA . ALA A 1 179 ? -6.876 -8.306 -4.709 1.00 96.19 179 ALA A CA 1
ATOM 1367 C C . ALA A 1 179 ? -7.754 -9.399 -4.053 1.00 96.19 179 ALA A C 1
ATOM 1369 O O . ALA A 1 179 ? -8.808 -9.064 -3.506 1.00 96.19 179 ALA A O 1
ATOM 1370 N N . PRO A 1 180 ? -7.361 -10.693 -4.012 1.00 95.94 180 PRO A N 1
ATOM 1371 C CA . PRO A 1 180 ? -8.124 -11.711 -3.283 1.00 95.94 180 PRO A CA 1
ATOM 1372 C C . PRO A 1 180 ? -8.186 -11.457 -1.770 1.00 95.94 180 PRO A C 1
ATOM 1374 O O . PRO A 1 180 ? -9.252 -11.569 -1.168 1.00 95.94 180 PRO A O 1
ATOM 1377 N N . ALA A 1 181 ? -7.062 -11.080 -1.154 1.00 95.75 181 AL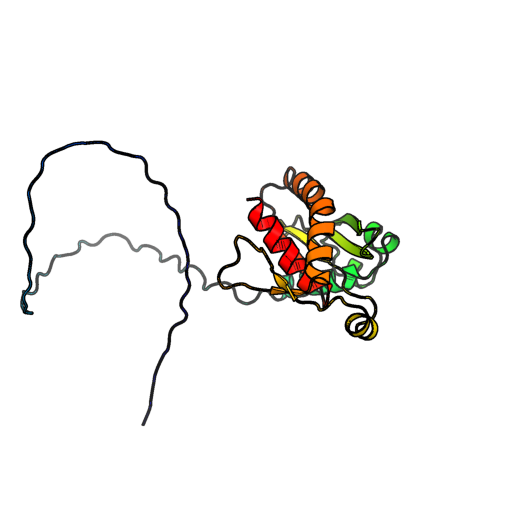A A N 1
ATOM 1378 C CA . ALA A 1 181 ? -7.002 -10.808 0.281 1.00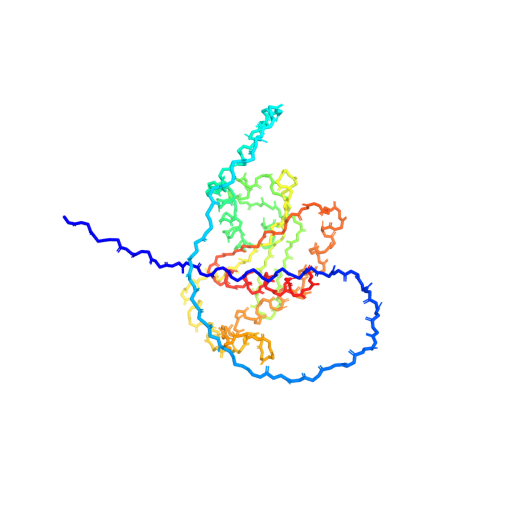 95.75 181 ALA A CA 1
ATOM 1379 C C . ALA A 1 181 ? -7.767 -9.533 0.658 1.00 95.75 181 ALA A C 1
ATOM 1381 O O . ALA A 1 181 ? -8.446 -9.499 1.683 1.00 95.75 181 ALA A O 1
ATOM 1382 N N . LEU A 1 182 ? -7.704 -8.505 -0.191 1.00 96.19 182 LEU A N 1
ATOM 1383 C CA . LEU A 1 182 ? -8.469 -7.276 -0.018 1.00 96.19 182 LEU A CA 1
ATOM 1384 C C . LEU A 1 182 ? -9.979 -7.547 -0.083 1.00 96.19 182 LEU A C 1
ATOM 1386 O O . LEU A 1 182 ? -10.711 -7.085 0.789 1.00 96.19 182 LEU A O 1
ATOM 1390 N N . ARG A 1 183 ? -10.441 -8.347 -1.056 1.00 94.88 183 ARG A N 1
ATOM 1391 C CA . ARG A 1 183 ? -11.848 -8.771 -1.149 1.00 94.88 183 ARG A CA 1
ATOM 1392 C C . ARG A 1 183 ? -12.302 -9.524 0.098 1.00 94.88 183 ARG A C 1
ATOM 1394 O O . ARG A 1 183 ? -13.308 -9.151 0.690 1.00 94.88 183 ARG A O 1
ATOM 1401 N N . ALA A 1 184 ? -11.518 -10.500 0.555 1.00 94.75 184 ALA A N 1
ATOM 1402 C CA . ALA A 1 184 ? -11.819 -11.232 1.785 1.00 94.75 184 ALA A CA 1
ATOM 1403 C C . ALA A 1 184 ? -11.885 -10.304 3.017 1.00 94.75 184 ALA A C 1
ATOM 1405 O O . ALA A 1 184 ? -12.734 -10.474 3.890 1.00 94.75 184 ALA A O 1
ATOM 1406 N N . ALA A 1 185 ? -11.021 -9.286 3.089 1.00 94.25 185 ALA A N 1
ATOM 1407 C CA . ALA A 1 185 ? -11.055 -8.307 4.172 1.00 94.25 185 ALA A CA 1
ATOM 1408 C C . ALA A 1 185 ? -12.305 -7.405 4.128 1.00 94.25 185 ALA A C 1
ATOM 1410 O O . ALA A 1 185 ? -12.797 -7.021 5.194 1.00 94.25 185 ALA A O 1
ATOM 1411 N N . LEU A 1 186 ? -12.815 -7.099 2.928 1.00 94.88 186 LEU A N 1
ATOM 1412 C CA . LEU A 1 186 ? -14.026 -6.302 2.693 1.00 94.88 186 LEU A CA 1
ATOM 1413 C C . LEU A 1 186 ? -15.328 -7.078 2.936 1.00 94.88 186 LEU A C 1
ATOM 1415 O O . LEU A 1 186 ? -16.316 -6.468 3.333 1.00 94.88 186 LEU A O 1
ATOM 1419 N N . GLU A 1 187 ? -15.350 -8.406 2.776 1.00 94.31 187 GLU A N 1
ATOM 1420 C CA . GLU A 1 187 ? -16.541 -9.228 3.070 1.00 94.31 187 GLU A CA 1
ATOM 1421 C C . GLU A 1 187 ? -17.021 -9.062 4.522 1.00 94.31 187 GLU A C 1
ATOM 1423 O O . GLU A 1 187 ? -18.221 -9.006 4.785 1.00 94.31 187 GLU A O 1
ATOM 1428 N N . GLY A 1 188 ? -16.088 -8.917 5.469 1.00 89.06 188 GLY A N 1
ATOM 1429 C CA . GLY A 1 188 ? -16.397 -8.609 6.870 1.00 89.06 188 GLY A CA 1
ATOM 1430 C C . GLY A 1 188 ? -16.575 -7.116 7.172 1.00 89.06 188 GLY A C 1
ATOM 1431 O O . GLY A 1 188 ? -16.834 -6.764 8.321 1.00 89.06 188 GLY A O 1
ATOM 1432 N N . ARG A 1 189 ? -16.379 -6.239 6.178 1.00 94.12 189 ARG A N 1
ATOM 1433 C CA . ARG A 1 189 ? -16.250 -4.777 6.317 1.00 94.12 189 ARG A CA 1
ATOM 1434 C C . ARG A 1 189 ? -16.884 -4.030 5.130 1.00 94.12 189 ARG A C 1
ATOM 1436 O O . ARG A 1 189 ? -16.201 -3.271 4.443 1.00 94.12 189 ARG A O 1
ATOM 1443 N N . PRO A 1 190 ? -18.190 -4.217 4.866 1.00 90.19 190 PRO A N 1
ATOM 1444 C CA . PRO A 1 190 ? -18.825 -3.736 3.635 1.00 90.19 190 PRO A CA 1
ATOM 1445 C C . PRO A 1 190 ? -18.875 -2.205 3.497 1.00 90.19 190 PRO A C 1
ATOM 1447 O O . PRO A 1 190 ? -19.063 -1.709 2.391 1.00 90.19 190 PRO A O 1
ATOM 1450 N N . ASN A 1 191 ? -18.710 -1.459 4.594 1.00 93.06 191 ASN A N 1
ATOM 1451 C CA . ASN A 1 191 ? -18.699 0.008 4.584 1.00 93.06 191 ASN A CA 1
ATOM 1452 C C . ASN A 1 191 ? -17.285 0.596 4.497 1.00 93.06 191 ASN A C 1
ATOM 1454 O O . ASN A 1 191 ? -17.142 1.811 4.351 1.00 93.06 191 ASN A O 1
ATOM 1458 N N . HIS A 1 192 ? -16.240 -0.233 4.599 1.00 96.69 192 HIS A N 1
ATOM 1459 C CA . HIS A 1 192 ? -14.882 0.283 4.658 1.00 96.69 192 HIS A CA 1
ATOM 1460 C C . HIS A 1 192 ? -14.423 0.773 3.292 1.00 96.69 192 HIS A C 1
ATOM 1462 O O . HIS A 1 192 ? -14.518 0.074 2.284 1.00 96.69 192 HIS A O 1
ATOM 1468 N N . ARG A 1 193 ? -13.836 1.968 3.270 1.00 96.12 193 ARG A N 1
ATOM 1469 C CA . ARG A 1 193 ? -13.158 2.491 2.080 1.00 96.12 193 ARG A CA 1
ATOM 1470 C C . ARG A 1 193 ? -11.759 1.900 1.950 1.00 96.12 193 ARG A C 1
ATOM 1472 O O . ARG A 1 193 ? -11.049 1.728 2.940 1.00 96.12 193 ARG A O 1
ATOM 1479 N N . VAL A 1 194 ? -11.320 1.669 0.718 1.00 97.12 194 VAL A N 1
ATOM 1480 C CA . VAL A 1 194 ? -9.935 1.277 0.439 1.00 97.12 194 VAL A CA 1
ATOM 1481 C C . VAL A 1 194 ? -9.092 2.529 0.218 1.00 97.12 194 VAL A C 1
ATOM 1483 O O . VAL A 1 194 ? -9.408 3.370 -0.622 1.00 97.12 194 VAL A O 1
ATOM 1486 N N . LEU A 1 195 ? -8.009 2.655 0.976 1.00 98.19 195 LEU A N 1
ATOM 1487 C CA . LEU A 1 195 ? -7.030 3.727 0.861 1.00 98.19 195 LEU A CA 1
ATOM 1488 C C . LEU A 1 195 ? -5.716 3.141 0.359 1.00 98.19 195 LEU A C 1
ATOM 1490 O O . LEU A 1 195 ? -5.167 2.215 0.949 1.00 98.19 195 LEU A O 1
ATOM 1494 N N . VAL A 1 196 ? -5.189 3.693 -0.725 1.00 98.38 196 VAL A N 1
ATOM 1495 C CA . VAL A 1 196 ? -3.976 3.189 -1.370 1.00 98.38 196 VAL A CA 1
ATOM 1496 C C . VAL A 1 196 ? -2.880 4.245 -1.262 1.00 98.38 196 VAL A C 1
ATOM 1498 O O . VAL A 1 196 ? -3.102 5.409 -1.588 1.00 98.38 196 VAL A O 1
ATOM 1501 N N . THR A 1 197 ? -1.700 3.864 -0.768 1.00 98.56 197 THR A N 1
ATOM 1502 C CA . THR A 1 197 ? -0.595 4.807 -0.532 1.00 98.56 197 THR A CA 1
ATOM 1503 C C . THR A 1 197 ? 0.775 4.181 -0.773 1.00 98.56 197 THR A C 1
ATOM 1505 O O . THR A 1 197 ? 0.954 2.967 -0.749 1.00 98.56 197 THR A O 1
ATOM 1508 N N . GLY A 1 198 ? 1.781 5.020 -0.983 1.00 97.62 198 GLY A N 1
ATOM 1509 C CA . GLY A 1 198 ? 3.174 4.607 -1.065 1.00 97.62 198 GLY A CA 1
ATOM 1510 C C . GLY A 1 198 ? 4.098 5.806 -1.242 1.00 97.62 198 GLY A C 1
ATOM 1511 O O . GLY A 1 198 ? 3.656 6.915 -1.543 1.00 97.62 198 GLY A O 1
ATOM 1512 N N . HIS A 1 199 ? 5.400 5.594 -1.058 1.00 94.06 199 HIS A N 1
ATOM 1513 C CA . HIS A 1 199 ? 6.425 6.620 -1.265 1.00 94.06 199 HIS A CA 1
ATOM 1514 C C . HIS A 1 199 ? 7.380 6.222 -2.399 1.00 94.06 199 HIS A C 1
ATOM 1516 O O . HIS A 1 199 ? 7.730 5.051 -2.548 1.00 94.06 199 HIS A O 1
ATOM 1522 N N . SER A 1 200 ? 7.838 7.202 -3.190 1.00 92.06 200 SER A N 1
ATOM 1523 C CA . SER A 1 200 ? 8.761 6.988 -4.317 1.00 92.06 200 SER A CA 1
ATOM 1524 C C . SER A 1 200 ? 8.209 5.940 -5.306 1.00 92.06 200 SER A C 1
ATOM 1526 O O . SER A 1 200 ? 7.074 6.086 -5.756 1.00 92.06 200 SER A O 1
ATOM 1528 N N . LEU A 1 201 ? 8.959 4.871 -5.612 1.00 90.69 201 LEU A N 1
ATOM 1529 C CA . LEU A 1 201 ? 8.492 3.702 -6.376 1.00 90.69 201 LEU A CA 1
ATOM 1530 C C . LEU A 1 201 ? 7.142 3.170 -5.868 1.00 90.69 201 LEU A C 1
ATOM 1532 O O . LEU A 1 201 ? 6.268 2.835 -6.667 1.00 90.69 201 LEU A O 1
ATOM 1536 N N . GLY A 1 202 ? 6.957 3.134 -4.548 1.00 94.31 202 GLY A N 1
ATOM 1537 C CA . GLY A 1 202 ? 5.720 2.679 -3.928 1.00 94.31 202 GLY A CA 1
ATOM 1538 C C . GLY A 1 202 ? 4.537 3.572 -4.288 1.00 94.31 202 GLY A C 1
ATOM 1539 O O . GLY A 1 202 ? 3.451 3.063 -4.500 1.00 94.31 202 GLY A O 1
ATOM 1540 N N . GLY A 1 203 ? 4.739 4.884 -4.445 1.00 95.75 203 GLY A N 1
ATOM 1541 C CA . GLY A 1 203 ? 3.677 5.810 -4.853 1.00 95.75 203 GLY A CA 1
ATOM 1542 C C . GLY A 1 203 ? 3.236 5.604 -6.306 1.00 95.75 203 GLY A C 1
ATOM 1543 O O . GLY A 1 203 ? 2.042 5.600 -6.596 1.00 95.75 203 GLY A O 1
ATOM 1544 N N . ALA A 1 204 ? 4.188 5.368 -7.214 1.00 94.00 204 ALA A N 1
ATOM 1545 C CA . ALA A 1 204 ? 3.870 5.037 -8.604 1.00 94.00 204 ALA A CA 1
ATOM 1546 C C . ALA A 1 204 ? 3.137 3.688 -8.709 1.00 94.00 204 ALA A C 1
ATOM 1548 O O . ALA A 1 204 ? 2.128 3.582 -9.402 1.00 94.00 204 ALA A O 1
ATOM 1549 N N . THR A 1 205 ? 3.614 2.686 -7.965 1.00 95.69 205 THR A N 1
ATOM 1550 C CA . THR A 1 205 ? 2.992 1.355 -7.892 1.00 95.69 205 THR A CA 1
ATOM 1551 C C . THR A 1 205 ? 1.583 1.437 -7.305 1.00 95.69 205 THR A C 1
ATOM 1553 O O . THR A 1 205 ? 0.659 0.861 -7.863 1.00 95.69 205 THR A O 1
ATOM 1556 N N . ALA A 1 206 ? 1.403 2.210 -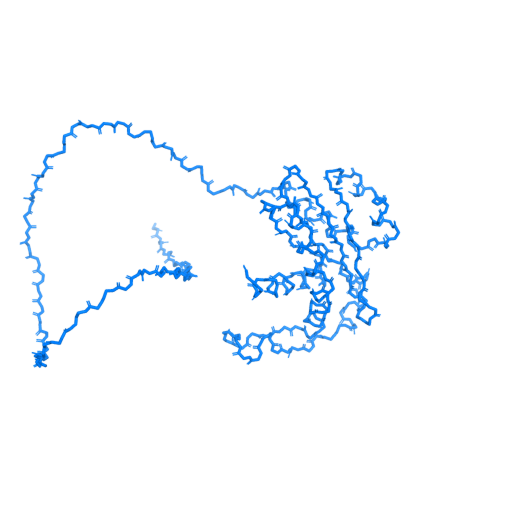6.230 1.00 97.81 206 ALA A N 1
ATOM 1557 C CA . ALA A 1 206 ? 0.124 2.447 -5.568 1.00 97.81 206 ALA A CA 1
ATOM 1558 C C . ALA A 1 206 ? -0.920 3.051 -6.522 1.00 97.81 206 ALA A C 1
ATOM 1560 O O . ALA A 1 206 ? -2.058 2.596 -6.549 1.00 97.81 206 ALA A O 1
ATOM 1561 N N . MET A 1 207 ? -0.534 4.034 -7.343 1.00 96.62 207 MET A N 1
ATOM 1562 C CA . MET A 1 207 ? -1.448 4.644 -8.314 1.00 96.62 207 MET A CA 1
ATOM 1563 C C . MET A 1 207 ? -1.908 3.647 -9.387 1.00 96.62 207 MET A C 1
ATOM 1565 O O . MET A 1 207 ? -3.098 3.556 -9.671 1.00 96.62 207 MET A O 1
ATOM 1569 N N . LEU A 1 208 ? -0.980 2.873 -9.957 1.00 95.50 208 LEU A N 1
ATOM 1570 C CA . LEU A 1 208 ? -1.315 1.858 -10.963 1.00 95.50 208 LEU A CA 1
ATOM 1571 C C . LEU A 1 208 ? -2.136 0.714 -10.371 1.00 95.50 208 LEU A C 1
ATOM 1573 O O . LEU A 1 208 ? -3.080 0.247 -10.992 1.00 95.50 208 LEU A O 1
ATOM 1577 N N . PHE A 1 209 ? -1.819 0.301 -9.149 1.00 96.38 209 PHE A N 1
ATOM 1578 C CA . PHE A 1 209 ? -2.606 -0.684 -8.424 1.00 96.38 209 PHE A CA 1
ATOM 1579 C C . PHE A 1 209 ? -4.041 -0.198 -8.175 1.00 96.38 209 PHE A C 1
ATOM 1581 O O . PHE A 1 209 ? -4.982 -0.956 -8.377 1.00 96.38 209 PHE A O 1
ATOM 1588 N N . ALA A 1 210 ? -4.225 1.064 -7.770 1.00 96.19 210 ALA A N 1
ATOM 1589 C CA . ALA A 1 210 ? -5.554 1.645 -7.581 1.00 96.19 210 ALA A CA 1
ATOM 1590 C C . ALA A 1 210 ? -6.353 1.708 -8.894 1.00 96.19 210 ALA A C 1
ATOM 1592 O O . ALA A 1 210 ? -7.556 1.468 -8.884 1.00 96.19 210 ALA A O 1
ATOM 1593 N N . MET A 1 211 ? -5.681 1.989 -10.015 1.00 93.25 211 MET A N 1
ATOM 1594 C CA . MET A 1 211 ? -6.286 1.928 -11.347 1.00 93.25 211 MET A CA 1
ATOM 1595 C C . MET A 1 211 ? -6.757 0.506 -11.679 1.00 93.25 211 MET A C 1
ATOM 1597 O O . MET A 1 211 ? -7.929 0.332 -11.993 1.00 93.25 211 MET A O 1
ATOM 1601 N N . LEU A 1 212 ? -5.889 -0.502 -11.520 1.00 93.75 212 LEU A N 1
ATOM 1602 C CA . LEU A 1 212 ? -6.239 -1.910 -11.752 1.00 93.75 212 LEU A CA 1
ATOM 1603 C C . LEU A 1 212 ? -7.430 -2.352 -10.889 1.00 93.75 212 LEU A C 1
ATOM 1605 O O . LEU A 1 212 ? -8.355 -2.971 -11.400 1.00 93.75 212 LEU A O 1
ATOM 1609 N N . LEU A 1 213 ? -7.461 -1.966 -9.607 1.00 92.69 213 LEU A N 1
ATOM 1610 C CA . LEU A 1 213 ? -8.609 -2.245 -8.739 1.00 92.69 213 LEU A CA 1
ATOM 1611 C C . LEU A 1 213 ? -9.906 -1.606 -9.255 1.00 92.69 213 LEU A C 1
ATOM 1613 O O . LEU A 1 213 ? -10.956 -2.232 -9.177 1.00 92.69 213 LEU A O 1
ATOM 1617 N N . SER A 1 214 ? -9.847 -0.374 -9.771 1.00 89.81 214 SER A N 1
ATOM 1618 C CA . SER A 1 214 ? -11.034 0.329 -10.287 1.00 89.81 214 SER A CA 1
ATOM 1619 C C . SER A 1 214 ? -11.580 -0.247 -11.596 1.00 89.81 214 SER A C 1
ATOM 1621 O O . SER A 1 214 ? -12.714 0.036 -11.971 1.00 89.81 214 SER A O 1
ATOM 1623 N N . GLU A 1 215 ? -10.780 -1.043 -12.306 1.00 86.81 215 GLU A N 1
ATOM 1624 C CA . GLU A 1 215 ? -11.224 -1.770 -13.497 1.00 86.81 215 GLU A CA 1
ATOM 1625 C C . GLU A 1 215 ? -11.998 -3.048 -13.127 1.00 86.81 215 GLU A C 1
ATOM 1627 O O . GLU A 1 215 ? -12.754 -3.564 -13.952 1.00 86.81 215 GLU A O 1
ATOM 1632 N N . GLU A 1 216 ? -11.862 -3.544 -11.889 1.00 80.19 216 GLU A N 1
ATOM 1633 C CA . GLU A 1 216 ? -12.594 -4.720 -11.400 1.00 80.19 216 GLU A CA 1
ATOM 1634 C C . GLU A 1 216 ? -14.041 -4.412 -10.953 1.00 80.19 216 GLU A C 1
ATOM 1636 O O . GLU A 1 216 ? -14.851 -5.343 -10.883 1.00 80.19 216 GLU A O 1
ATOM 1641 N N . GLY A 1 217 ? -14.394 -3.145 -10.678 1.00 57.34 217 GLY A N 1
ATOM 1642 C CA . GLY A 1 217 ? -15.747 -2.707 -10.286 1.00 57.34 217 GLY A CA 1
ATOM 1643 C C . GLY A 1 217 ? -15.769 -1.526 -9.323 1.00 57.34 217 GLY A C 1
ATOM 1644 O O . GLY A 1 217 ? -16.795 -1.403 -8.614 1.00 57.34 217 GLY A O 1
#

Radius of gyration: 26.77 Å; Cα contacts (8 Å, |Δi|>4): 243; chains: 1; bounding box: 68×63×63 Å

Solvent-accessible surface area (backbone atoms only — not comparable to full-atom values): 13782 Å² total; per-residue (Å²): 138,88,84,87,84,92,81,84,86,85,80,86,79,87,79,88,78,90,74,86,88,81,90,85,85,90,81,90,85,81,90,86,85,83,88,82,89,80,85,88,88,81,80,93,75,91,75,87,80,79,92,75,78,87,70,79,75,76,69,72,73,72,81,78,72,86,58,62,66,60,53,49,51,46,52,50,42,19,57,57,31,67,54,53,66,70,37,48,78,65,52,62,47,84,65,39,66,76,40,68,72,51,46,74,75,50,77,49,67,43,89,86,78,66,41,35,33,34,35,30,37,27,75,91,75,38,29,36,38,41,19,17,22,41,60,95,44,73,72,58,40,73,76,68,53,50,69,51,72,35,63,68,42,90,89,75,42,83,88,70,47,63,38,38,44,48,42,54,56,40,15,54,56,47,40,72,66,43,53,64,55,52,51,62,58,35,74,84,34,84,81,40,45,82,44,71,28,28,37,72,60,5,32,57,21,26,53,51,32,52,50,58,54,61,73,76,108

Sequence (217 aa):
MPLAMAGRAATCAHAYRLGPGVRTDNSGLTRTHLAKNKLFSRRELKVACSRSRVFSSGVSEPPSAFDYSLAKTLSMCSSVAYLSEERLLKWQDDYCSKLSQLTPLNYFRHPTTDARCFLAVDDDAESIIVAFSGSATLKNFQTNLRLELVDLDPDQTPGGAKVHAGFKEAAEALHAMVAPALRAALEGRPNHRVLVTGHSLGGATAMLFAMLLSEEG

Nearest PDB structures (foldseek):
  3tgl-assembly1_A  TM=8.958E-01  e=9.985E-10  Rhizomucor miehei
  6qpr-assembly1_A  TM=8.679E-01  e=4.764E-09  Rhizomucor miehei
  2ix9-assembly1_A  TM=8.582E-01  e=1.229E-07  Aspergillus niger
  2bjh-assembly3_C  TM=8.487E-01  e=1.085E-07  Aspergillus niger
  1usw-assembly1_A  TM=8.121E-01  e=8.533E-07  Aspergillus niger

Organism: NCBI:txid1411642